Protein 6V98 (pdb70)

Organism: Vibrio cholerae serotype O1 (strain ATCC 39315 / El Tor Inaba N16961) (NCBI:txid243277)

Secondary structure (DSSP, 8-state):
--PPEEEEEEEETT----S----EEEEEEE-TTT--EEEEEEES---TT--SS-EEEE---PPP-EETTEEPHHHHHHHHHHHHHHHSTT--EEEEEEEES-HHHHHHHHHHHHTTTT-TTPPPPBTTTB--HHHHHHHHHTT--PSP--SS--HHHHHHHHHTTSEEEEEETTTTEEEEE-

Nearest PDB structures (foldseek):
  6v98-assembly1_A  TM=1.006E+00  e=4.081E-37  Vibrio cholerae
  8j07-assembly1_3B  TM=2.194E-01  e=3.741E-01  Homo sapiens
  8to0-assembly1_Fo  TM=4.005E-01  e=2.823E+00  Mus musculus
  9cpb-assembly1_3K  TM=3.845E-01  e=3.993E+00  Bos taurus
  8to0-assembly1_FS  TM=1.928E-01  e=4.481E+00  Mus musculus

B-factor: mean 32.88, std 10.93, range [18.01, 78.11]

Structure (mmCIF, N/CA/C/O backbone):
data_6V98
#
_entry.id   6V98
#
_cell.length_a   45.756
_cell.length_b   63.645
_cell.length_c   70.292
_cell.angle_alpha   90.000
_cell.angle_beta   90.000
_cell.angle_gamma   90.000
#
_symmetry.space_group_name_H-M   'P 21 21 21'
#
loop_
_entity.id
_entity.type
_entity.pdbx_description
1 polymer 'Cysteine hydrolase'
2 non-polymer 'CALCIUM ION'
3 water water
#
loop_
_atom_site.group_PDB
_atom_site.id
_atom_site.type_symbol
_atom_site.label_atom_id
_atom_site.label_alt_id
_atom_site.label_comp_id
_atom_site.label_asym_id
_atom_site.label_entity_id
_atom_site.label_seq_id
_atom_site.pdbx_PDB_ins_code
_atom_site.Cartn_x
_atom_site.Cartn_y
_atom_site.Cartn_z
_atom_site.occupancy
_atom_site.B_iso_or_equiv
_atom_site.auth_seq_id
_atom_site.auth_comp_id
_atom_site.auth_asym_id
_atom_site.auth_atom_id
_atom_site.pdbx_PDB_model_num
ATOM 1 N N . SER A 1 1 ? 47.04002 93.57938 16.80579 1.000 70.19204 21 SER A N 1
ATOM 2 C CA . SER A 1 1 ? 48.29986 94.12180 17.30185 1.000 72.80170 21 SER A CA 1
ATOM 3 C C . SER A 1 1 ? 49.22474 94.54966 16.16509 1.000 73.78136 21 SER A C 1
ATOM 4 O O . SER A 1 1 ? 49.97606 95.52039 16.29661 1.000 75.77947 21 SER A O 1
ATOM 7 N N . GLY A 1 2 ? 49.16609 93.82184 15.04971 1.000 65.36033 22 GLY A N 1
ATOM 8 C CA . GLY A 1 2 ? 50.14898 93.98996 13.99764 1.000 54.94702 22 GLY A CA 1
ATOM 9 C C . GLY A 1 2 ? 51.54525 93.54718 14.37162 1.000 46.11335 22 GLY A C 1
ATOM 10 O O . GLY A 1 2 ? 52.49941 93.90850 13.67801 1.000 47.05605 22 GLY A O 1
ATOM 11 N N . ASN A 1 3 ? 51.69413 92.78421 15.45716 1.000 41.23720 23 ASN A N 1
ATOM 12 C CA . ASN A 1 3 ? 53.00651 92.33074 15.90487 1.000 36.89202 23 ASN A CA 1
ATOM 13 C C . ASN A 1 3 ? 53.55418 91.28955 14.94046 1.000 33.99412 23 ASN A C 1
ATOM 14 O O . ASN A 1 3 ? 52.83819 90.36435 14.55033 1.000 38.12207 23 ASN A O 1
ATOM 19 N N . ASP A 1 4 ? 54.82160 91.45249 14.54833 1.000 32.64457 24 ASP A N 1
ATOM 20 C CA . ASP A 1 4 ? 55.46373 90.51716 13.62815 1.000 30.03758 24 ASP A CA 1
ATOM 21 C C . ASP A 1 4 ? 55.43617 89.09260 14.17765 1.000 28.39001 24 ASP A C 1
ATOM 22 O O . ASP A 1 4 ? 55.53918 88.86184 15.38319 1.000 28.47703 24 ASP A O 1
ATOM 27 N N . ASP A 1 5 ? 55.31339 88.12542 13.26819 1.000 26.24642 25 ASP A N 1
ATOM 28 C CA . ASP A 1 5 ? 55.43618 86.73041 13.64136 1.000 22.94856 25 ASP A CA 1
ATOM 29 C C . ASP A 1 5 ? 56.89102 86.40129 13.96461 1.000 25.91743 25 ASP A C 1
ATOM 30 O O . ASP A 1 5 ? 57.80372 87.20830 13.74818 1.000 24.82425 25 ASP A O 1
ATOM 35 N N . PHE A 1 6 ? 57.09959 85.18810 14.47397 1.000 24.92496 26 PHE A N 1
ATOM 36 C CA . PHE A 1 6 ? 58.41457 84.69408 14.85097 1.000 24.14807 26 PHE A CA 1
ATOM 37 C C . PHE A 1 6 ? 58.70293 83.40836 14.09459 1.000 22.63868 26 PHE A C 1
ATOM 38 O O . PHE A 1 6 ? 57.83891 82.53002 14.00343 1.000 25.22976 26 PHE A O 1
ATOM 46 N N . LEU A 1 7 ? 59.91720 83.30432 13.56062 1.000 19.10792 27 LEU A N 1
ATOM 47 C CA . LEU A 1 7 ? 60.45514 82.04708 13.04352 1.000 23.20748 27 LEU A CA 1
ATOM 48 C C . LEU A 1 7 ? 61.78548 81.81139 13.74558 1.000 22.81577 27 LEU A C 1
ATOM 49 O O . LEU A 1 7 ? 62.69279 82.64814 13.66146 1.000 27.17758 27 LEU A O 1
ATOM 54 N N . ILE A 1 8 ? 61.88738 80.69648 14.46297 1.000 21.37908 28 ILE A N 1
ATOM 55 C CA . ILE A 1 8 ? 63.05715 80.40556 15.28530 1.000 19.36321 28 ILE A CA 1
ATOM 56 C C . ILE A 1 8 ? 63.66445 79.09552 14.80739 1.000 18.10456 28 ILE A C 1
ATOM 57 O O . ILE A 1 8 ? 63.29562 78.02098 15.31301 1.000 22.35010 28 ILE A O 1
ATOM 62 N N . PRO A 1 9 ? 64.54921 79.13385 13.81279 1.000 20.18736 29 PRO A N 1
ATOM 63 C CA . PRO A 1 9 ? 65.38195 77.96627 13.52162 1.000 19.32410 29 PRO A CA 1
ATOM 64 C C . PRO A 1 9 ? 66.11918 77.56299 14.78426 1.000 22.33277 29 PRO A C 1
ATOM 65 O O . PRO A 1 9 ? 66.67907 78.40926 15.48490 1.000 23.51050 29 PRO A O 1
ATOM 69 N N . VAL A 1 10 ? 66.10349 76.26674 15.09049 1.000 21.69724 30 VAL A N 1
ATOM 70 C CA . VAL A 1 10 ? 66.79971 75.74028 16.26243 1.000 20.46340 30 VAL A CA 1
ATOM 71 C C . VAL A 1 10 ? 67.70860 74.60865 15.80378 1.000 22.60697 30 VAL A C 1
ATOM 72 O O . VAL A 1 10 ? 67.29405 73.75898 15.01165 1.000 26.63048 30 VAL A O 1
ATOM 76 N N . VAL A 1 11 ? 68.95428 74.61638 16.27461 1.000 20.61741 31 VAL A N 1
ATOM 77 C CA . VAL A 1 11 ? 69.90814 73.54873 16.01495 1.000 18.84653 31 VAL A CA 1
ATOM 78 C C . VAL A 1 11 ? 70.32722 72.95551 17.35252 1.000 22.72828 31 VAL A C 1
ATOM 79 O O . VAL A 1 11 ? 70.47985 73.67546 18.34516 1.000 20.66971 31 VAL A O 1
ATOM 83 N N . PHE A 1 12 ? 70.48304 71.63626 17.37747 1.000 23.35382 32 PHE A N 1
ATOM 84 C CA . PHE A 1 12 ? 70.94181 70.89786 18.54883 1.000 24.51986 32 PHE A CA 1
ATOM 85 C C . PHE A 1 12 ? 72.36505 70.47721 18.23127 1.000 25.99630 32 PHE A C 1
ATOM 86 O O . PHE A 1 12 ? 72.58072 69.40878 17.64576 1.000 25.85941 32 PHE A O 1
ATOM 94 N N . PRO A 1 13 ? 73.37152 71.28910 18.56214 1.000 26.60858 33 PRO A N 1
ATOM 95 C CA . PRO A 1 13 ? 74.72147 71.02261 18.03884 1.000 31.13467 33 PRO A CA 1
ATOM 96 C C . PRO A 1 13 ? 75.35627 69.76736 18.59435 1.000 29.50551 33 PRO A C 1
ATOM 97 O O . PRO A 1 13 ? 76.31301 69.26413 17.99261 1.000 31.12387 33 PRO A O 1
ATOM 101 N N . ASP A 1 14 ? 74.87704 69.25621 19.72520 1.000 27.43109 34 ASP A N 1
ATOM 102 C CA . ASP A 1 14 ? 75.45741 68.07526 20.34726 1.000 30.51028 34 ASP A CA 1
ATOM 103 C C . ASP A 1 14 ? 74.68418 66.80255 20.02815 1.000 29.71008 34 ASP A C 1
ATOM 104 O O . ASP A 1 14 ? 74.98473 65.74597 20.59329 1.000 27.91002 34 ASP A O 1
ATOM 109 N N . TYR A 1 15 ? 73.69427 66.90273 19.14614 1.000 28.08837 35 TYR A N 1
ATOM 110 C CA . TYR A 1 15 ? 72.89992 65.77003 18.68623 1.000 27.72902 35 TYR A CA 1
ATOM 111 C C . TYR A 1 15 ? 73.78284 64.77528 17.94712 1.000 30.45881 35 TYR A C 1
ATOM 112 O O . TYR A 1 15 ? 74.62864 65.16111 17.13778 1.000 27.89383 35 TYR A O 1
ATOM 121 N N . LEU A 1 16 ? 73.58286 63.48454 18.21311 1.000 30.40375 36 LEU A N 1
ATOM 122 C CA . LEU A 1 16 ? 74.44610 62.44567 17.66702 1.000 28.99888 36 LEU A CA 1
ATOM 123 C C . LEU A 1 16 ? 73.69778 61.67913 16.58999 1.000 34.46191 36 LEU A C 1
ATOM 124 O O . LEU A 1 16 ? 72.61264 61.14870 16.84290 1.000 32.49875 36 LEU A O 1
ATOM 129 N N . ILE A 1 17 ? 74.28695 61.60777 15.39998 1.000 33.24723 37 ILE A N 1
ATOM 130 C CA . ILE A 1 17 ? 73.65144 60.92380 14.27673 1.000 33.04277 37 ILE A CA 1
ATOM 131 C C . ILE A 1 17 ? 74.11263 59.46680 14.17082 1.000 37.11605 37 ILE A C 1
ATOM 132 O O . ILE A 1 17 ? 73.33148 58.58753 13.79338 1.000 38.06948 37 ILE A O 1
ATOM 137 N N . SER A 1 18 ? 75.37040 59.19269 14.51832 1.000 26.48733 38 SER A N 1
ATOM 138 C CA . SER A 1 18 ? 75.91995 57.84812 14.69820 1.000 30.63726 38 SER A CA 1
ATOM 139 C C . SER A 1 18 ? 76.12029 57.03922 13.40696 1.000 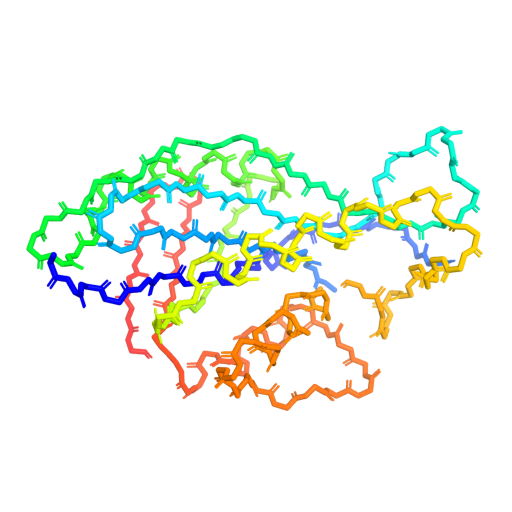28.50343 38 SER A C 1
ATOM 140 O O . SER A 1 18 ? 77.16402 56.40114 13.24607 1.000 35.47492 38 SER A O 1
ATOM 143 N N . VAL A 1 19 ? 75.16219 57.00575 12.49152 1.000 32.18958 39 VAL A N 1
ATOM 144 C CA . VAL A 1 19 ? 75.30051 56.16879 11.30146 1.000 34.81793 39 VAL A CA 1
ATOM 145 C C . VAL A 1 19 ? 75.13799 57.01454 10.04142 1.000 36.01359 39 VAL A C 1
ATOM 146 O O . VAL A 1 19 ? 74.20237 57.81445 9.93147 1.000 38.40648 39 VAL A O 1
ATOM 150 N N . ALA A 1 20 ? 76.04431 56.81161 9.07725 1.000 32.24770 40 ALA A N 1
ATOM 151 C CA . ALA A 1 20 ? 76.10458 57.61932 7.86244 1.000 41.94033 40 ALA A CA 1
ATOM 152 C C . ALA A 1 20 ? 75.00191 57.23760 6.87986 1.000 49.41348 40 ALA A C 1
ATOM 153 O O . ALA A 1 20 ? 74.08741 56.46444 7.17919 1.000 51.40070 40 ALA A O 1
ATOM 155 N N . ASP A 1 21 ? 75.13222 57.76364 5.66572 1.000 49.78330 41 ASP A N 1
ATOM 156 C CA . ASP A 1 21 ? 74.10292 57.76607 4.63565 1.000 53.73565 41 ASP A CA 1
ATOM 157 C C . ASP A 1 21 ? 74.18153 56.53934 3.73516 1.000 44.74345 41 ASP A C 1
ATOM 158 O O . ASP A 1 21 ? 73.27373 56.28947 2.94241 1.000 53.36491 41 ASP A O 1
ATOM 163 N N . LEU A 1 42 ? 77.48279 66.91051 12.11462 1.000 60.18733 62 LEU A N 1
ATOM 164 C CA . LEU A 1 42 ? 77.13500 67.12789 13.51048 1.000 46.37106 62 LEU A CA 1
ATOM 165 C C . LEU A 1 42 ? 75.82761 67.92761 13.61692 1.000 37.88895 62 LEU A C 1
ATOM 166 O O . LEU A 1 42 ? 75.62447 68.90643 12.89827 1.000 37.45882 62 LEU A O 1
ATOM 171 N N . GLY A 1 43 ? 74.93377 67.48216 14.49143 1.000 34.96418 63 GLY A N 1
ATOM 172 C CA . GLY A 1 43 ? 73.79552 68.27220 14.90801 1.000 29.91978 63 GLY A CA 1
ATOM 173 C C . GLY A 1 43 ? 72.52739 67.94825 14.13288 1.000 30.33755 63 GLY A C 1
ATOM 174 O O . GLY A 1 43 ? 72.55180 67.36599 13.04747 1.000 34.44900 63 GLY A O 1
ATOM 175 N N . HIS A 1 44 ? 71.39885 68.37982 14.69890 1.000 22.67774 64 HIS A N 1
ATOM 176 C CA . HIS A 1 44 ? 70.08089 68.27639 14.08108 1.000 22.79996 64 HIS A CA 1
ATOM 177 C C . HIS A 1 44 ? 69.41293 69.64687 14.13642 1.000 27.66656 64 HIS A C 1
ATOM 178 O O . HIS A 1 44 ? 69.77751 70.49928 14.94748 1.000 28.99608 64 HIS A O 1
ATOM 185 N N . ALA A 1 45 ? 68.43241 69.87277 13.26135 1.000 20.71656 65 ALA A N 1
ATOM 186 C CA . ALA A 1 45 ? 67.81205 71.18481 13.16955 1.000 18.97577 65 ALA A CA 1
ATOM 187 C C . ALA A 1 45 ? 66.30412 71.03003 13.08040 1.000 20.68954 65 ALA A C 1
ATOM 188 O O . ALA A 1 45 ? 65.80572 70.03537 12.55317 1.000 22.20128 65 ALA A O 1
ATOM 190 N N . GLY A 1 46 ? 65.58672 72.02382 13.61138 1.000 19.78952 66 GLY A N 1
ATOM 191 C CA . GLY A 1 46 ? 64.14319 72.11812 13.44812 1.000 24.59357 66 GLY A CA 1
ATOM 192 C C . GLY A 1 46 ? 63.72899 73.57699 13.41432 1.000 22.31436 66 GLY A C 1
ATOM 193 O O . GLY A 1 46 ? 64.60406 74.43711 13.36180 1.000 22.44574 66 GLY A O 1
ATOM 194 N N . VAL A 1 47 ? 62.43270 73.89150 13.42899 1.000 19.24989 67 VAL A N 1
ATOM 195 C CA . VAL A 1 47 ? 62.02291 75.29446 13.39321 1.000 19.12407 67 VAL A CA 1
ATOM 196 C C . VAL A 1 47 ? 60.76158 75.48219 14.22703 1.000 21.61880 67 VAL A C 1
ATOM 197 O O . VAL A 1 47 ? 59.80839 74.70690 14.12504 1.000 21.51117 67 VAL A O 1
ATOM 201 N N . ILE A 1 48 ? 60.77267 76.51198 15.06274 1.000 19.41299 68 ILE A N 1
ATOM 202 C CA . ILE A 1 48 ? 59.59726 76.94668 15.79914 1.000 19.93797 68 ILE A CA 1
ATOM 203 C C . ILE A 1 48 ? 58.94950 78.08555 15.03785 1.000 21.13103 68 ILE A C 1
ATOM 204 O O . ILE A 1 48 ? 59.63474 79.01578 14.59841 1.000 24.86700 68 ILE A O 1
ATOM 209 N N . LEU A 1 49 ? 57.62751 78.03890 14.91443 1.000 20.91941 69 LEU A N 1
ATOM 210 C CA . LEU A 1 49 ? 56.85995 79.07260 14.23077 1.000 25.96269 69 LEU A CA 1
ATOM 211 C C . LEU A 1 49 ? 55.82315 79.62974 15.19498 1.000 24.75617 69 LEU A C 1
ATOM 212 O O . LEU A 1 49 ? 55.03403 78.86867 15.75808 1.000 24.10758 69 LEU A O 1
ATOM 217 N N . ILE A 1 50 ? 55.81274 80.94841 15.38645 1.000 24.80661 70 ILE A N 1
ATOM 218 C CA . ILE A 1 50 ? 54.91615 81.57377 16.35653 1.000 25.60242 70 ILE A CA 1
ATOM 219 C C . ILE A 1 50 ? 54.10693 82.68268 15.69613 1.000 31.64012 70 ILE A C 1
ATOM 220 O O . ILE A 1 50 ? 54.67103 83.55987 15.03127 1.000 30.04224 70 ILE A O 1
ATOM 225 N N . ASN A 1 51 ? 52.78694 82.64084 15.89362 1.000 27.19834 71 ASN A N 1
ATOM 226 C CA . ASN A 1 51 ? 51.89876 83.74124 15.53004 1.000 28.31208 71 ASN A CA 1
ATOM 227 C C . ASN A 1 51 ? 52.12605 84.92289 16.46763 1.000 31.72293 71 ASN A C 1
ATOM 228 O O . ASN A 1 51 ? 51.89688 84.81341 17.67757 1.000 32.09365 71 ASN A O 1
ATOM 233 N N . GLY A 1 52 ? 52.56059 86.05555 15.90805 1.000 29.47813 72 GLY A N 1
ATOM 234 C CA . GLY A 1 52 ? 52.87702 87.21848 16.72580 1.000 28.79369 72 GLY A CA 1
ATOM 235 C C . GLY A 1 52 ? 51.67973 87.88849 17.37011 1.000 30.62216 72 GLY A C 1
ATOM 236 O O . GLY A 1 52 ? 51.85401 88.65375 18.32643 1.000 34.38724 72 GLY A O 1
ATOM 237 N N . GLU A 1 53 ? 50.47249 87.62820 16.86670 1.000 32.57251 73 GLU A N 1
ATOM 238 C CA . GLU A 1 53 ? 49.24691 88.16280 17.45677 1.000 35.98677 73 GLU A CA 1
ATOM 239 C C . GLU A 1 53 ? 48.72379 87.29873 18.59382 1.000 34.84008 73 GLU A C 1
ATOM 240 O O . GLU A 1 53 ? 48.29986 87.82552 19.62648 1.000 35.97999 73 GLU A O 1
ATOM 246 N N . THR A 1 54 ? 48.73349 85.97533 18.41779 1.000 37.98573 74 THR A N 1
ATOM 247 C CA . THR A 1 54 ? 48.04265 85.06071 19.31777 1.000 38.43318 74 THR A CA 1
ATOM 248 C C . THR A 1 54 ? 48.96478 84.18919 20.15318 1.000 38.06648 74 THR A C 1
ATOM 249 O O . THR A 1 54 ? 48.50935 83.62376 21.15496 1.000 37.15383 74 THR A O 1
ATOM 253 N N . GLY A 1 55 ? 50.23184 84.05845 19.77022 1.000 31.51954 75 GLY A N 1
ATOM 254 C CA . GLY A 1 55 ? 51.13072 83.16132 20.45550 1.000 31.66524 75 GLY A CA 1
ATOM 255 C C . GLY A 1 55 ? 50.97186 81.70226 20.08752 1.000 30.93537 75 GLY A C 1
ATOM 256 O O . GLY A 1 55 ? 51.65844 80.85486 20.67562 1.000 30.44280 75 GLY A O 1
ATOM 257 N N . VAL A 1 56 ? 50.07763 81.37877 19.14883 1.000 27.03425 76 VAL A N 1
ATOM 258 C CA . VAL A 1 56 ? 49.95837 80.00691 18.66927 1.000 27.68415 76 VAL A CA 1
ATOM 259 C C . VAL A 1 56 ? 51.29027 79.56776 18.07610 1.000 31.66777 76 VAL A C 1
ATOM 260 O O . VAL A 1 56 ? 51.87801 80.27369 17.24506 1.000 28.51259 76 VAL A O 1
ATOM 264 N N . THR A 1 57 ? 51.76048 78.38633 18.49073 1.000 26.64761 77 THR A N 1
ATOM 265 C CA . THR A 1 57 ? 53.10847 77.89633 18.22569 1.000 24.84367 77 THR A CA 1
ATOM 266 C C . THR A 1 57 ? 53.06001 76.54760 17.50940 1.000 29.03341 77 THR A C 1
ATOM 267 O O . THR A 1 57 ? 52.26502 75.67535 17.86399 1.000 30.21918 77 THR A O 1
ATOM 271 N N . ARG A 1 58 ? 53.91816 76.38264 16.50286 1.000 23.30846 78 ARG A N 1
ATOM 272 C CA . ARG A 1 58 ? 54.10780 75.12366 15.79080 1.000 25.00544 78 ARG A CA 1
ATOM 273 C C . ARG A 1 58 ? 55.58500 74.75941 15.78194 1.000 23.36584 78 ARG A C 1
ATOM 274 O O . ARG A 1 58 ? 56.45682 75.62502 15.82314 1.000 23.83660 78 ARG A O 1
ATOM 282 N N . TYR A 1 59 ? 55.86350 73.46286 15.66988 1.000 23.12532 79 TYR A N 1
ATOM 283 C CA . TYR A 1 59 ? 57.23116 72.98894 15.50792 1.000 21.83930 79 TYR A CA 1
ATOM 284 C C . TYR A 1 59 ? 57.25951 71.94171 14.40498 1.000 21.75634 79 TYR A C 1
ATOM 285 O O . TYR A 1 59 ? 56.44252 71.01495 14.40472 1.000 20.42798 79 TYR A O 1
ATOM 294 N N . TYR A 1 60 ? 58.18311 72.11301 13.45297 1.000 24.20047 80 TYR A N 1
ATOM 295 C CA . TYR A 1 60 ? 58.37706 71.18845 12.34838 1.000 20.85562 80 TYR A CA 1
ATOM 296 C C . TYR A 1 60 ? 59.85154 70.85972 12.20728 1.000 20.25967 80 TYR A C 1
ATOM 297 O O . TYR A 1 60 ? 60.72189 71.66865 12.54694 1.000 19.33773 80 TYR A O 1
ATOM 306 N N . GLU A 1 61 ? 60.13036 69.67234 11.67532 1.000 20.52756 81 GLU A N 1
ATOM 307 C CA . GLU A 1 61 ? 61.50413 69.30500 11.37195 1.000 20.15142 81 GLU A CA 1
ATOM 308 C C . GLU A 1 61 ? 61.50116 68.26026 10.26265 1.000 22.19583 81 GLU A C 1
ATOM 309 O O . GLU A 1 61 ? 60.48264 67.62434 9.98304 1.000 23.00063 81 GLU A O 1
ATOM 315 N N . TYR A 1 62 ? 62.67075 68.07987 9.65691 1.000 19.63310 82 TYR A N 1
ATOM 316 C CA . TYR A 1 62 ? 62.87810 67.11621 8.58471 1.000 19.57025 82 TYR A CA 1
ATOM 317 C C . TYR A 1 62 ? 64.06289 66.23886 8.94560 1.000 20.08918 82 TYR A C 1
ATOM 318 O O . TYR A 1 62 ? 65.09687 66.74076 9.39054 1.000 24.09914 82 TYR A O 1
ATOM 327 N N . GLY A 1 63 ? 63.92465 64.93526 8.76705 1.000 24.11039 83 GLY A N 1
ATOM 328 C CA . GLY A 1 63 ? 65.00076 64.06724 9.19311 1.000 24.91004 83 GLY A CA 1
ATOM 329 C C . GLY A 1 63 ? 64.68449 62.63072 8.86309 1.000 27.06665 83 GLY A C 1
ATOM 330 O O . GLY A 1 63 ? 63.72207 62.33396 8.15475 1.000 23.90885 83 GLY A O 1
ATOM 331 N N . ARG A 1 64 ? 65.50591 61.73198 9.39992 1.000 25.44308 84 ARG A N 1
ATOM 332 C CA . ARG A 1 64 ? 65.33981 60.31465 9.09130 1.000 30.37149 84 ARG A CA 1
ATOM 333 C C . ARG A 1 64 ? 64.32130 59.70910 10.05683 1.000 30.44380 84 ARG A C 1
ATOM 334 O O . ARG A 1 64 ? 64.63341 58.96369 10.98623 1.000 42.37002 84 ARG A O 1
ATOM 342 N N . TYR A 1 65 ? 63.06695 60.08048 9.81973 1.000 27.14741 85 TYR A N 1
ATOM 343 C CA . TYR A 1 65 ? 61.92794 59.58844 10.57828 1.000 26.71226 85 TYR A CA 1
ATOM 344 C C . TYR A 1 65 ? 61.20479 58.50865 9.79256 1.000 29.00178 85 TYR A C 1
ATOM 345 O O . TYR A 1 65 ? 61.15483 58.53849 8.56024 1.000 26.73693 85 TYR A O 1
ATOM 354 N N . LYS A 1 66 ? 60.64214 57.55275 10.52914 1.000 28.90681 86 LYS A N 1
ATOM 355 C CA . LYS A 1 66 ? 59.99105 56.40123 9.92112 1.000 28.76613 86 LYS A CA 1
ATOM 356 C C . LYS A 1 66 ? 58.77158 56.82073 9.11494 1.000 29.95049 86 LYS A C 1
ATOM 357 O O . LYS A 1 66 ? 58.04556 57.73986 9.49446 1.000 32.45485 86 LYS A O 1
ATOM 363 N N . ASN A 1 67 ? 58.53153 56.12768 8.00231 1.000 27.25622 87 ASN A N 1
ATOM 364 C CA . ASN A 1 67 ? 57.32226 56.33779 7.20525 1.000 30.91962 87 ASN A CA 1
ATOM 365 C C . ASN A 1 67 ? 56.99547 55.03868 6.49562 1.000 35.14172 87 ASN A C 1
ATOM 366 O O . ASN A 1 67 ? 57.62074 54.69835 5.47963 1.000 37.32412 87 ASN A O 1
ATOM 371 N N . PRO A 1 68 ? 55.98677 54.30656 6.96981 1.000 36.14293 88 PRO A N 1
ATOM 372 C CA . PRO A 1 68 ? 55.62701 53.03190 6.32465 1.000 40.40085 88 PRO A CA 1
ATOM 373 C C . PRO A 1 68 ? 55.10139 53.18046 4.90677 1.000 39.50510 88 PRO A C 1
ATOM 374 O O . PRO A 1 68 ? 55.10135 52.19013 4.16350 1.000 43.52460 88 PRO A O 1
ATOM 378 N N . LYS A 1 69 ? 54.64924 54.36643 4.49829 1.000 36.39282 89 LYS A N 1
ATOM 379 C CA . LYS A 1 69 ? 54.04820 54.54530 3.18042 1.000 41.75900 89 LYS A CA 1
ATOM 380 C C . LYS A 1 69 ? 54.98678 55.19392 2.17953 1.000 41.58166 89 LYS A C 1
ATOM 381 O O . LYS A 1 69 ? 54.53453 55.64894 1.12229 1.000 39.98524 89 LYS A O 1
ATOM 387 N N . SER A 1 70 ? 56.27576 55.25584 2.48565 1.000 40.42345 90 SER A N 1
ATOM 388 C CA . SER A 1 70 ? 57.24868 55.80570 1.55959 1.000 37.39882 90 SER A CA 1
ATOM 389 C C . SER A 1 70 ? 58.50942 54.97322 1.63907 1.000 36.31864 90 SER A C 1
ATOM 390 O O . SER A 1 70 ? 58.96917 54.64275 2.73430 1.000 44.37778 90 SER A O 1
ATOM 393 N N . ASP A 1 71 ? 59.07391 54.64852 0.48410 1.000 32.92394 91 ASP A N 1
ATOM 394 C CA . ASP A 1 71 ? 60.35881 53.97704 0.44462 1.000 36.61520 91 ASP A CA 1
ATOM 395 C C . ASP A 1 71 ? 61.50847 54.94191 0.20117 1.000 38.18810 91 ASP A C 1
ATOM 396 O O . ASP A 1 71 ? 62.63153 54.50034 -0.05884 1.000 40.23076 91 ASP A O 1
ATOM 401 N N . ILE A 1 72 ? 61.26058 56.24350 0.27579 1.000 30.23823 92 ILE A N 1
ATOM 402 C CA . ILE A 1 72 ? 62.28487 57.25473 0.05075 1.000 27.99870 92 ILE A CA 1
ATOM 403 C C . ILE A 1 72 ? 62.67113 57.83795 1.40522 1.000 29.21829 92 ILE A C 1
ATOM 404 O O . ILE A 1 72 ? 61.80095 58.35682 2.11323 1.000 27.94842 92 ILE A O 1
ATOM 409 N N . PRO A 1 73 ? 63.94168 57.77548 1.80007 1.000 28.06603 93 PRO A N 1
ATOM 410 C CA . PRO A 1 73 ? 64.31888 58.20459 3.14806 1.000 28.48507 93 PRO A CA 1
ATOM 411 C C . PRO A 1 73 ? 64.08061 59.68934 3.35626 1.000 28.47739 93 PRO A C 1
ATOM 412 O O . PRO A 1 73 ? 64.15682 60.49227 2.42448 1.000 26.92077 93 PRO A O 1
ATOM 416 N N . GLY A 1 74 ? 63.80717 60.05008 4.60644 1.000 24.35269 94 GLY A N 1
ATOM 417 C CA . GLY A 1 74 ? 63.60724 61.44704 4.95194 1.000 24.81894 94 GLY A CA 1
ATOM 418 C C . GLY A 1 74 ? 62.14524 61.84188 4.94896 1.000 28.33724 94 GLY A C 1
ATOM 419 O O . GLY A 1 74 ? 61.44041 61.60905 3.96108 1.000 24.44105 94 GLY A O 1
ATOM 420 N N . ASN A 1 75 ? 61.66469 62.40929 6.05676 1.000 24.39277 95 ASN A N 1
ATOM 421 C CA . ASN A 1 75 ? 60.27158 62.82179 6.15984 1.000 23.25144 95 ASN A CA 1
ATOM 422 C C . ASN A 1 75 ? 60.17672 64.05111 7.03791 1.000 22.13186 95 ASN A C 1
ATOM 423 O O . ASN A 1 75 ? 60.96459 64.22311 7.97020 1.000 23.67581 95 ASN A O 1
ATOM 428 N N . VAL A 1 76 ? 59.19405 64.88620 6.74090 1.000 20.61735 96 VAL A N 1
ATOM 429 C CA . VAL A 1 76 ? 58.84789 66.00772 7.60419 1.000 19.45353 96 VAL A CA 1
ATOM 430 C C . VAL A 1 76 ? 57.96961 65.49251 8.73023 1.000 22.41108 96 VAL A C 1
ATOM 431 O O . VAL A 1 76 ? 57.09798 64.64164 8.51720 1.000 25.38133 96 VAL A O 1
ATOM 435 N N . ARG A 1 77 ? 58.17516 66.00972 9.93306 1.000 24.76268 97 ARG A N 1
ATOM 436 C CA . ARG A 1 77 ? 57.23371 65.70383 10.99483 1.000 22.15411 97 ARG A CA 1
ATOM 437 C C . ARG A 1 77 ? 56.93173 66.96332 11.78387 1.000 27.54127 97 ARG A C 1
ATOM 438 O O . ARG A 1 77 ? 57.72009 67.91667 11.82720 1.000 21.94446 97 ARG A O 1
ATOM 446 N N . LYS A 1 78 ? 55.74570 66.96015 12.36678 1.000 25.73444 98 LYS A N 1
ATOM 447 C CA . LYS A 1 78 ? 55.25252 68.03478 13.20188 1.000 25.95057 98 LYS A CA 1
ATOM 448 C C . LYS A 1 78 ? 55.18958 67.49150 14.61687 1.000 25.55283 98 LYS A C 1
ATOM 449 O O . LYS A 1 78 ? 54.71776 66.37068 14.81865 1.000 23.74412 98 LYS A O 1
ATOM 455 N N . VAL A 1 79 ? 55.70399 68.25029 15.57735 1.000 24.87460 99 VAL A N 1
ATOM 456 C CA . VAL A 1 79 ? 55.66223 67.85753 16.98454 1.000 27.47292 99 VAL A CA 1
ATOM 457 C C . VAL A 1 79 ? 54.79936 68.87221 17.71138 1.000 26.61722 99 VAL A C 1
ATOM 458 O O . VAL A 1 79 ? 55.08707 70.07159 17.66626 1.000 28.02980 99 VAL A O 1
ATOM 462 N N . GLY A 1 80 ? 53.75377 68.39721 18.38515 1.000 27.77776 100 GLY A N 1
ATOM 463 C CA . GLY A 1 80 ? 52.94459 69.28537 19.20319 1.000 29.36631 100 GLY A CA 1
ATOM 464 C C . GLY A 1 80 ? 53.74907 69.91552 20.32574 1.000 31.33477 100 GLY A C 1
ATOM 465 O O . GLY A 1 80 ? 54.50120 69.21548 21.01015 1.000 33.30911 100 GLY A O 1
ATOM 466 N N . VAL A 1 81 ? 53.62684 71.23420 20.50831 1.000 27.42105 101 VAL A N 1
ATOM 467 C CA . VAL A 1 81 ? 54.28993 71.95374 21.59090 1.000 27.83939 101 VAL A CA 1
ATOM 468 C C . VAL A 1 81 ? 53.29524 72.92013 22.22319 1.000 29.67861 101 VAL A C 1
ATOM 469 O O . VAL A 1 81 ? 52.22860 73.20764 21.67427 1.000 32.11621 101 VAL A O 1
ATOM 473 N N . SER A 1 82 ? 53.65463 73.41281 23.40378 1.000 25.93955 102 SER A N 1
ATOM 474 C CA . SER A 1 82 ? 52.83488 74.42299 24.05331 1.000 25.94129 102 SER A CA 1
ATOM 475 C C . SER A 1 82 ? 52.86932 75.71964 23.25487 1.000 27.42982 102 SER A C 1
ATOM 476 O O . SER A 1 82 ? 53.82562 76.00327 22.53071 1.000 34.13229 102 SER A O 1
ATOM 479 N N . ASN A 1 83 ? 51.81128 76.51153 23.39169 1.000 29.43065 103 ASN A N 1
ATOM 480 C CA . ASN A 1 83 ? 51.84962 77.86937 22.87444 1.000 28.31303 103 ASN A CA 1
ATOM 481 C C . ASN A 1 83 ? 52.62263 78.76871 23.82927 1.000 28.84739 103 ASN A C 1
ATOM 482 O O . ASN A 1 83 ? 52.73184 78.49748 25.02943 1.000 31.17989 103 ASN A O 1
ATOM 487 N N . VAL A 1 84 ? 53.15612 79.85466 23.28888 1.000 30.16972 104 VAL A N 1
ATOM 488 C CA . VAL A 1 84 ? 53.84747 80.84396 24.09235 1.000 32.10921 104 VAL A CA 1
ATOM 489 C C . VAL A 1 84 ? 52.87648 81.96163 24.45438 1.000 31.80468 104 VAL A C 1
ATOM 490 O O . VAL A 1 84 ? 51.78431 82.07575 23.90208 1.000 31.03420 104 VAL A O 1
ATOM 494 N N . THR A 1 85 ? 53.28509 82.80496 25.39339 1.000 28.77996 105 THR A N 1
ATOM 495 C CA . THR A 1 85 ? 52.54012 83.99562 25.77159 1.000 30.93320 105 THR A CA 1
ATOM 496 C C . THR A 1 85 ? 53.24312 85.21658 25.20695 1.000 27.99204 105 THR A C 1
ATOM 497 O O . THR A 1 85 ? 54.45187 85.38226 25.39514 1.000 33.30923 105 THR A O 1
ATOM 501 N N . ILE A 1 86 ? 52.49461 86.05160 24.49887 1.000 30.21269 106 ILE A N 1
ATOM 502 C CA . ILE A 1 86 ? 53.00775 87.30775 23.98269 1.000 33.36181 106 ILE A CA 1
ATOM 503 C C . ILE A 1 86 ? 52.52709 88.41331 24.90686 1.000 39.95667 106 ILE A C 1
ATOM 504 O O . ILE A 1 86 ? 51.33352 88.49224 25.22236 1.000 40.67989 106 ILE A O 1
ATOM 509 N N . LYS A 1 87 ? 53.45071 89.26003 25.34899 1.000 33.84650 107 LYS A N 1
ATOM 510 C CA . LYS A 1 87 ? 53.13345 90.37723 26.23071 1.000 38.31920 107 LYS A CA 1
ATOM 511 C C . LYS A 1 87 ? 53.81537 91.61442 25.66959 1.000 40.62705 107 LYS A C 1
ATOM 512 O O . LYS A 1 87 ? 55.04813 91.67767 25.62490 1.000 38.63644 107 LYS A O 1
ATOM 518 N N . SER A 1 88 ? 53.01756 92.58464 25.22174 1.000 40.76012 108 SER A N 1
ATOM 519 C CA . SER A 1 88 ? 53.54677 93.80439 24.61265 1.000 43.03626 108 SER A CA 1
ATOM 520 C C . SER A 1 88 ? 54.51576 93.47241 23.48193 1.000 40.93071 108 SER A C 1
ATOM 521 O O . SER A 1 88 ? 55.60072 94.04696 23.36992 1.000 40.35457 108 SER A O 1
ATOM 524 N N . GLY A 1 89 ? 54.12526 92.51271 22.65033 1.000 38.86461 109 GLY A N 1
ATOM 525 C CA . GLY A 1 89 ? 54.90705 92.14233 21.49112 1.000 35.36754 109 GLY A CA 1
ATOM 526 C C . GLY A 1 89 ? 56.02980 91.16302 21.75267 1.000 33.06703 109 GLY A C 1
ATOM 527 O O . GLY A 1 89 ? 56.58995 90.62659 20.79265 1.000 35.24894 109 GLY A O 1
ATOM 528 N N . LEU A 1 90 ? 56.36714 90.89460 23.01050 1.000 31.11122 110 LEU A N 1
ATOM 529 C CA . LEU A 1 90 ? 57.49209 90.03630 23.35507 1.000 31.13422 110 LEU A CA 1
ATOM 530 C C . LEU A 1 90 ? 57.01185 88.66268 23.80431 1.000 35.68778 110 LEU A C 1
ATOM 531 O O . LEU A 1 90 ? 55.95954 88.53187 24.43042 1.000 41.38844 110 LEU A O 1
ATOM 536 N N . ILE A 1 91 ? 57.79351 87.63236 23.48833 1.000 29.23584 111 ILE A N 1
ATOM 537 C CA . ILE A 1 91 ? 57.55250 86.32587 24.09563 1.000 27.54628 111 ILE A CA 1
ATOM 538 C C . ILE A 1 91 ? 58.09338 86.35269 25.51342 1.000 29.37843 111 ILE A C 1
ATOM 539 O O . ILE A 1 91 ? 59.23880 86.76223 25.73891 1.000 33.40654 111 ILE A O 1
ATOM 544 N N . THR A 1 92 ? 57.28131 85.91964 26.47551 1.000 33.68474 112 THR A N 1
ATOM 545 C CA . THR A 1 92 ? 57.77074 85.85473 27.84508 1.000 36.54060 112 THR A CA 1
ATOM 546 C C . THR A 1 92 ? 58.82564 84.76328 27.95253 1.000 33.24535 112 THR A C 1
ATOM 547 O O . THR A 1 92 ? 58.73567 83.72719 27.28547 1.000 33.78331 112 THR A O 1
ATOM 551 N N . GLU A 1 93 ? 59.84745 85.01314 28.77956 1.000 33.00484 113 GLU A N 1
ATOM 552 C CA . GLU A 1 93 ? 60.93761 84.04781 28.91695 1.000 32.08530 113 GLU A CA 1
ATOM 553 C C . GLU A 1 93 ? 60.41670 82.69708 29.38795 1.000 33.77068 113 GLU A C 1
ATOM 554 O O . GLU A 1 93 ? 60.80505 81.65253 28.84870 1.000 32.46964 113 GLU A O 1
ATOM 560 N N . SER A 1 94 ? 59.51076 82.69631 30.37431 1.000 32.53490 114 SER A N 1
ATOM 561 C CA . SER A 1 94 ? 59.02941 81.43434 30.93566 1.000 30.60544 114 SER A CA 1
ATOM 562 C C . SER A 1 94 ? 58.28934 80.59907 29.89797 1.000 32.27968 114 SER A C 1
ATOM 563 O O . SER A 1 94 ? 58.47834 79.37730 29.82835 1.000 31.15145 114 SER A O 1
ATOM 566 N N . SER A 1 95 ? 57.44281 81.23486 29.08016 1.000 31.97337 115 SER A N 1
ATOM 567 C CA . SER A 1 95 ? 56.65373 80.46742 28.12286 1.000 29.36058 115 SER A CA 1
ATOM 568 C C . SER A 1 95 ? 57.51759 79.93935 26.99085 1.000 32.14064 115 SER A C 1
ATOM 569 O O . SER A 1 95 ? 57.24341 78.85876 26.45759 1.000 30.95365 115 SER A O 1
ATOM 572 N N . LEU A 1 96 ? 58.56472 80.67485 26.61493 1.000 28.48438 116 LEU A N 1
ATOM 573 C CA . LEU A 1 96 ? 59.48731 80.15683 25.61328 1.000 30.34446 116 LEU A CA 1
ATOM 574 C C . LEU A 1 96 ? 60.34075 79.03266 26.19049 1.000 31.20774 116 LEU A C 1
ATOM 575 O O . LEU A 1 96 ? 60.59770 78.03100 25.51223 1.000 28.47776 116 LEU A O 1
ATOM 580 N N . LEU A 1 97 ? 60.76338 79.16621 27.45305 1.000 30.07662 117 LEU A N 1
ATOM 581 C CA . LEU A 1 97 ? 61.49951 78.08977 28.11365 1.000 25.72700 117 LEU A CA 1
ATOM 582 C C . LEU A 1 97 ? 60.71283 76.78367 28.10475 1.000 29.56115 117 LEU A C 1
ATOM 583 O O . LEU A 1 97 ? 61.29388 75.70229 27.96406 1.000 31.16434 117 LEU A O 1
ATOM 588 N N . LYS A 1 98 ? 59.39405 76.85777 28.28786 1.000 29.78672 118 LYS A N 1
ATOM 589 C C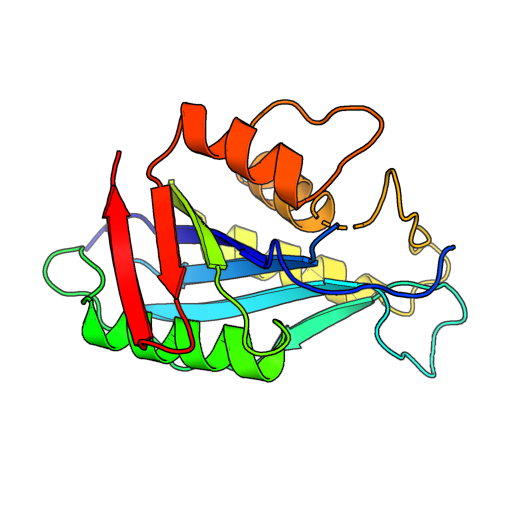A . LYS A 1 98 ? 58.58848 75.64152 28.31193 1.000 27.23619 118 LYS A CA 1
ATOM 590 C C . LYS A 1 98 ? 58.61913 74.94495 26.95987 1.000 30.40859 118 LYS A C 1
ATOM 591 O O . LYS A 1 98 ? 58.72719 73.71529 26.88647 1.000 29.56921 118 LYS A O 1
ATOM 597 N N . VAL A 1 99 ? 58.55285 75.72616 25.87631 1.000 29.75589 119 VAL A N 1
ATOM 598 C CA . VAL A 1 99 ? 58.61437 75.17043 24.52888 1.000 25.77030 119 VAL A CA 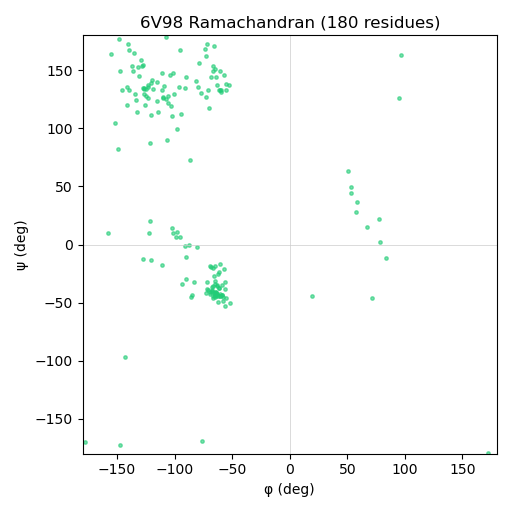1
ATOM 599 C C . VAL A 1 99 ? 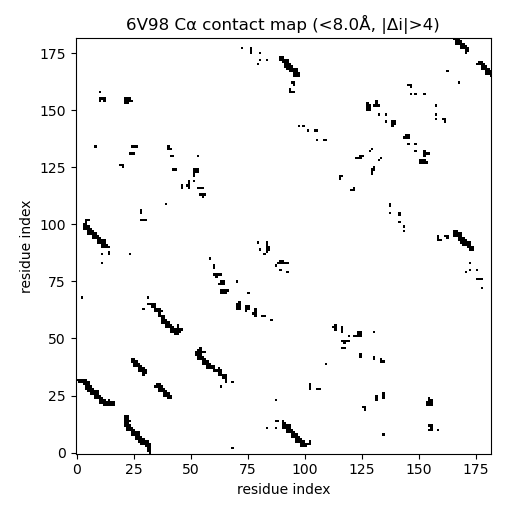60.00031 74.62138 24.23595 1.000 23.85578 119 VAL A C 1
ATOM 600 O O . VAL A 1 99 ? 60.14182 73.57431 23.59673 1.000 25.79854 119 VAL A O 1
ATOM 604 N N . LEU A 1 100 ? 61.04724 75.33669 24.65625 1.000 25.33071 120 LEU A N 1
ATOM 605 C CA . LEU A 1 100 ? 62.39788 74.88503 24.34484 1.000 21.43931 120 LEU A CA 1
ATOM 606 C C . LEU A 1 100 ? 62.68585 73.56099 25.03750 1.000 24.46729 120 LEU A C 1
ATOM 607 O O . LEU A 1 100 ? 63.25006 72.64181 24.43356 1.000 25.76055 120 LEU A O 1
ATOM 612 N N . LYS A 1 101 ? 62.28552 73.44056 26.30352 1.000 25.75738 121 LYS A N 1
ATOM 613 C CA . LYS A 1 101 ? 62.43441 72.16705 26.99587 1.000 24.76225 121 LYS A CA 1
ATOM 614 C C . LYS A 1 101 ? 61.67844 71.04959 26.27735 1.000 25.83250 121 LYS A C 1
ATOM 615 O O . LYS A 1 101 ? 62.18747 69.92917 26.14689 1.000 29.41726 121 LYS A O 1
ATOM 621 N N . GLU A 1 102 ? 60.44917 71.32437 25.83706 1.000 24.14345 122 GLU A N 1
ATOM 622 C CA . GLU A 1 102 ? 59.68120 70.31807 25.10588 1.000 22.60830 122 GLU A CA 1
ATOM 623 C C . GLU A 1 102 ? 60.43268 69.86540 23.86386 1.000 25.74703 122 GLU A C 1
ATOM 624 O O . GLU A 1 102 ? 60.58237 68.66278 23.61197 1.000 25.02883 122 GLU A O 1
ATOM 630 N N . VAL A 1 103 ? 60.93016 70.82760 23.08435 1.000 24.36965 123 VAL A N 1
ATOM 631 C CA . VAL A 1 103 ? 61.57154 70.51356 21.81043 1.000 23.85218 123 VAL A CA 1
ATOM 632 C C . VAL A 1 103 ? 62.87072 69.75544 22.03887 1.000 24.30017 123 VAL A C 1
ATOM 633 O O . VAL A 1 103 ? 63.18177 68.78722 21.32548 1.000 24.41523 123 VAL A O 1
ATOM 637 N N . SER A 1 104 ? 63.63372 70.15617 23.05825 1.000 24.26380 124 SER A N 1
ATOM 638 C CA . SER A 1 104 ? 64.88466 69.46756 23.35307 1.000 26.55585 124 SER A CA 1
ATOM 639 C C . SER A 1 104 ? 64.64145 68.00652 23.72483 1.000 32.38930 124 SER A C 1
ATOM 640 O O . SER A 1 104 ? 65.36738 67.11289 23.26865 1.000 25.20254 124 SER A O 1
ATOM 643 N N . LEU A 1 105 ? 63.63405 67.74415 24.56423 1.000 29.38445 125 LEU A N 1
ATOM 644 C CA . LEU A 1 105 ? 63.33423 66.37047 24.95309 1.000 25.51078 125 LEU A CA 1
ATOM 645 C C . LEU A 1 105 ? 62.83202 65.56339 23.76804 1.000 25.89448 125 LEU A C 1
ATOM 646 O O . LEU A 1 105 ? 63.26672 64.42454 23.54945 1.000 30.78596 125 LEU A O 1
ATOM 651 N N . ARG A 1 106 ? 61.90843 66.14205 22.99754 1.000 24.87927 126 ARG A N 1
ATOM 652 C CA . ARG A 1 106 ? 61.13483 65.36768 22.03351 1.000 26.27699 126 ARG A CA 1
ATOM 653 C C . ARG A 1 106 ? 61.89589 65.17694 20.73771 1.000 30.27809 126 ARG A C 1
ATOM 654 O O . ARG A 1 106 ? 61.74319 64.14221 20.08385 1.000 31.05502 126 ARG A O 1
ATOM 662 N N . SER A 1 107 ? 62.71911 66.15614 20.36992 1.000 25.15805 127 SER A N 1
ATOM 663 C CA . SER A 1 107 ? 63.41283 66.16458 19.08800 1.000 23.14739 127 SER A CA 1
ATOM 664 C C . SER A 1 107 ? 64.91616 66.35534 19.20238 1.000 25.61402 127 SER A C 1
ATOM 665 O O . SER A 1 107 ? 65.61513 66.16611 18.20624 1.000 27.19226 127 SER A O 1
ATOM 668 N N . GLY A 1 108 ? 65.43588 66.73368 20.36321 1.000 25.50522 128 GLY A N 1
ATOM 669 C CA . GLY A 1 108 ? 66.81004 67.18192 20.42369 1.000 24.03285 128 GLY A CA 1
ATOM 670 C C . GLY A 1 108 ? 67.75365 66.42702 21.33446 1.000 23.63659 128 GLY A C 1
ATOM 671 O O . GLY A 1 108 ? 68.80033 66.97399 21.69899 1.000 25.56682 128 GLY A O 1
ATOM 672 N N . GLN A 1 109 ? 67.41739 65.18494 21.70318 1.000 25.23419 129 GLN A N 1
ATOM 673 C CA . GLN A 1 109 ? 68.29266 64.34089 22.52151 1.000 26.60095 129 GLN A CA 1
ATOM 674 C C . GLN A 1 109 ? 68.64494 65.01323 23.85089 1.000 25.20773 129 GLN A C 1
ATOM 675 O O . GLN A 1 109 ? 69.70691 64.75871 24.44321 1.000 25.65206 129 GLN A O 1
ATOM 681 N N . GLU A 1 110 ? 67.74692 65.87470 24.32177 1.000 27.38057 130 GLU A N 1
ATOM 682 C CA . GLU A 1 110 ? 67.88875 66.53402 25.61264 1.000 22.62557 130 GLU A CA 1
ATOM 683 C C . GLU A 1 110 ? 69.18210 67.33343 25.67009 1.000 29.82246 130 GLU A C 1
ATOM 684 O O . GLU A 1 110 ? 69.84448 67.40531 26.70537 1.000 29.26785 130 GLU A O 1
ATOM 690 N N . GLY A 1 111 ? 69.54754 67.94042 24.53745 1.000 26.61486 131 GLY A N 1
ATOM 691 C CA . GLY A 1 111 ? 70.73541 68.74982 24.44852 1.000 24.92618 131 GLY A CA 1
ATOM 692 C C . GLY A 1 111 ? 70.41349 70.23597 24.35408 1.000 27.27350 131 GLY A C 1
ATOM 693 O O . GLY A 1 111 ? 69.25813 70.66118 24.30867 1.000 27.42522 131 GLY A O 1
ATOM 694 N N . ARG A 1 112 ? 71.48420 71.02433 24.30020 1.000 26.28807 132 ARG A N 1
ATOM 695 C CA . ARG A 1 112 ? 71.34319 72.47011 24.20073 1.000 22.30991 132 ARG A CA 1
ATOM 696 C C . ARG A 1 112 ? 70.87123 72.86711 22.80745 1.000 25.48692 132 ARG A C 1
ATOM 697 O O . ARG A 1 112 ? 70.97580 72.10369 21.84317 1.000 25.75521 132 ARG A O 1
ATOM 705 N N . ILE A 1 113 ? 70.36367 74.09379 22.71099 1.000 25.62588 133 ILE A N 1
ATOM 706 C CA . ILE A 1 113 ? 69.84554 74.64809 21.46618 1.000 22.45696 133 ILE A CA 1
ATOM 707 C C . ILE A 1 113 ? 70.66700 75.87462 21.10935 1.000 24.59458 133 ILE A C 1
ATOM 708 O O . ILE A 1 113 ? 70.96098 76.70102 21.97885 1.000 25.51177 133 ILE A O 1
ATOM 713 N N . SER A 1 114 ? 71.07523 75.96596 19.84470 1.000 24.23103 134 SER A N 1
ATOM 714 C CA . SER A 1 114 ? 71.54776 77.20423 19.23633 1.000 24.15436 134 SER A CA 1
ATOM 715 C C . SER A 1 114 ? 70.50220 77.64745 18.22393 1.000 20.27353 134 SER A C 1
ATOM 716 O O . SER A 1 114 ? 70.13200 76.86176 17.35443 1.000 21.56451 134 SER A O 1
ATOM 719 N N . GLY A 1 115 ? 70.02151 78.89690 18.32565 1.000 22.46759 135 GLY A N 1
ATOM 720 C CA . GLY A 1 115 ? 68.97802 79.36022 17.43369 1.000 24.48802 135 GLY A CA 1
ATOM 721 C C . GLY A 1 115 ? 69.19187 80.79390 16.98444 1.000 21.95786 135 GLY A C 1
ATOM 722 O O . GLY A 1 115 ? 70.10584 81.48647 17.43907 1.000 26.86344 135 GLY A O 1
ATOM 723 N N . VAL A 1 116 ? 68.34448 81.21454 16.04896 1.000 20.38012 136 VAL A N 1
ATOM 724 C CA . VAL A 1 116 ? 68.20001 82.61919 15.68207 1.000 23.23925 136 VAL A CA 1
ATOM 725 C C . VAL A 1 116 ? 66.72224 82.95655 15.74878 1.000 24.63295 136 VAL A C 1
ATOM 726 O O . VAL A 1 116 ? 65.86277 82.08789 15.56939 1.000 22.60380 136 VAL A O 1
ATOM 730 N N . VAL A 1 117 ? 66.42419 84.22965 15.98623 1.000 23.08935 137 VAL A N 1
ATOM 731 C CA . VAL A 1 117 ? 65.04721 84.69521 16.08392 1.000 23.12403 137 VAL A CA 1
ATOM 732 C C . VAL A 1 117 ? 64.79368 85.63843 14.91966 1.000 26.99944 137 VAL A C 1
ATOM 733 O O . VAL A 1 117 ? 65.38254 86.72184 14.84562 1.000 24.60344 137 VAL A O 1
ATOM 737 N N . LEU A 1 118 ? 63.90676 85.23431 14.01611 1.000 22.58538 138 LEU A N 1
ATOM 738 C CA . LEU A 1 118 ? 63.59379 85.98729 12.81197 1.000 21.32167 138 LEU A CA 1
ATOM 739 C C . LEU A 1 118 ? 62.17838 86.52414 12.92180 1.000 24.20587 138 LEU A C 1
ATOM 740 O O . LEU A 1 118 ? 61.30717 85.87990 13.50651 1.000 27.82497 138 LEU A O 1
ATOM 745 N N . ARG A 1 119 ? 61.94627 87.69412 12.33650 1.000 20.33451 139 ARG A N 1
ATOM 746 C CA . ARG A 1 119 ? 60.66149 88.36838 12.47056 1.000 25.87970 139 ARG A CA 1
ATOM 747 C C . ARG A 1 119 ? 60.12283 88.80475 11.11624 1.000 22.12389 139 ARG A C 1
ATOM 748 O O . ARG A 1 119 ? 60.87577 89.25505 10.24795 1.000 24.99710 139 ARG A O 1
ATOM 756 N N . GLY A 1 120 ? 58.80805 88.73906 10.97212 1.000 23.74738 140 GLY A N 1
ATOM 757 C CA . GLY A 1 120 ? 58.15465 89.21608 9.76976 1.000 28.29225 140 GLY A CA 1
ATOM 758 C C . GLY A 1 120 ? 56.69299 88.83299 9.81060 1.000 29.59787 140 GLY A C 1
ATOM 759 O O . GLY A 1 120 ? 56.21509 88.22095 10.77006 1.000 29.21492 140 GLY A O 1
ATOM 760 N N . LYS A 1 121 ? 55.97861 89.21407 8.75151 1.000 27.36958 141 LYS A N 1
ATOM 761 C CA . LYS A 1 121 ? 54.57098 88.84690 8.60651 1.000 29.92107 141 LYS A CA 1
ATOM 762 C C . LYS A 1 121 ? 54.51778 87.63267 7.69175 1.000 31.56973 141 LYS A C 1
ATOM 763 O O . LYS A 1 121 ? 54.59745 87.76790 6.46859 1.000 33.98514 141 LYS A O 1
ATOM 769 N N . PHE A 1 122 ? 54.39618 86.43743 8.27953 1.000 26.95025 142 PHE A N 1
ATOM 770 C CA . PHE A 1 122 ? 54.46598 85.24404 7.44669 1.000 24.27575 142 PHE A CA 1
ATOM 771 C C . PHE A 1 122 ? 53.81446 84.00518 8.04800 1.000 24.41753 142 PHE A C 1
ATOM 772 O O . PHE A 1 122 ? 53.99882 82.91234 7.50831 1.000 25.98935 142 PHE A O 1
ATOM 780 N N . PHE A 1 123 ? 53.07008 84.13770 9.15360 1.000 23.20123 143 PHE A N 1
ATOM 781 C CA . PHE A 1 123 ? 52.60974 82.93941 9.84973 1.000 23.95448 143 PHE A CA 1
ATOM 782 C C . PHE A 1 123 ? 51.80663 82.02013 8.93307 1.000 28.97949 143 PHE A C 1
ATOM 783 O O . PHE A 1 123 ? 52.08281 80.81698 8.85801 1.000 27.30865 143 PHE A O 1
ATOM 791 N N . SER A 1 124 ? 50.77952 82.54812 8.26132 1.000 22.67628 144 SER A N 1
ATOM 792 C CA . SER A 1 124 ? 49.93714 81.65922 7.46115 1.000 25.91154 144 SER A CA 1
ATOM 793 C C . SER A 1 124 ? 50.71107 81.07959 6.28183 1.000 21.79617 144 SER A C 1
ATOM 794 O O . SER A 1 124 ? 50.51769 79.91218 5.91871 1.000 29.24659 144 SER A O 1
ATOM 797 N N . GLU A 1 125 ? 51.60877 81.86729 5.68847 1.000 21.69150 145 GLU A N 1
ATOM 798 C CA . GLU A 1 125 ? 52.40847 81.35287 4.57996 1.000 25.50701 145 GLU A CA 1
ATOM 799 C C . GLU A 1 125 ? 53.37843 80.27273 5.04253 1.000 25.87981 145 GLU A C 1
ATOM 800 O O . GLU A 1 125 ? 53.59276 79.27715 4.33781 1.000 23.50461 145 GLU A O 1
ATOM 806 N N . ALA A 1 126 ? 54.00356 80.46962 6.20503 1.000 22.15257 146 ALA A N 1
ATOM 807 C CA . ALA A 1 126 ? 54.92123 79.45818 6.72277 1.000 24.74378 146 ALA A CA 1
ATOM 808 C C . ALA A 1 126 ? 54.17764 78.18402 7.09009 1.000 24.02623 146 ALA A C 1
ATOM 809 O O . ALA A 1 126 ? 54.64128 77.07208 6.79281 1.000 22.05583 146 ALA A O 1
ATOM 811 N N . ASP A 1 127 ? 53.03262 78.32680 7.75928 1.000 24.94540 147 ASP A N 1
ATOM 812 C CA . ASP A 1 127 ? 52.23196 77.16055 8.11838 1.000 27.91669 147 ASP A CA 1
ATOM 813 C C . ASP A 1 127 ? 51.79620 76.40026 6.87654 1.000 25.01336 147 ASP A C 1
ATOM 814 O O . ASP A 1 127 ? 51.86705 75.16448 6.83209 1.000 26.50391 147 ASP A O 1
ATOM 819 N N . SER A 1 128 ? 51.36703 77.12651 5.84674 1.000 24.41245 148 SER A N 1
ATOM 820 C CA . SER A 1 128 ? 50.97656 76.48426 4.59268 1.000 25.96720 148 SER A CA 1
ATOM 821 C C . SER A 1 128 ? 52.15493 75.77607 3.92296 1.000 27.83239 148 SER A C 1
ATOM 822 O O . SER A 1 128 ? 52.00194 74.67111 3.38160 1.000 24.24906 148 SER A O 1
ATOM 825 N N . TRP A 1 129 ? 53.33517 76.40093 3.93311 1.000 25.57837 149 TRP A N 1
ATOM 826 C CA . TRP A 1 129 ? 54.51026 75.79323 3.30595 1.000 23.43359 149 TRP A CA 1
ATOM 827 C C . TRP A 1 129 ? 54.91354 74.50813 4.02432 1.000 26.88076 149 TRP A C 1
ATOM 828 O O . TRP A 1 129 ? 55.18383 73.48345 3.38220 1.000 23.64214 149 TRP A O 1
ATOM 839 N N . LEU A 1 130 ? 54.93720 74.54196 5.35933 1.000 25.17151 150 LEU A N 1
ATOM 840 C CA . LEU A 1 130 ? 55.29875 73.36644 6.14746 1.000 24.38267 150 LEU A CA 1
ATOM 841 C C . LEU A 1 130 ? 54.28787 72.23674 5.96661 1.000 24.09361 150 LEU A C 1
ATOM 842 O O . LEU A 1 130 ? 54.67332 71.07385 5.78465 1.000 24.11402 150 LEU A O 1
ATOM 847 N N . ARG A 1 131 ? 52.98937 72.55130 6.00380 1.000 23.68111 151 ARG A N 1
ATOM 848 C CA . ARG A 1 131 ? 51.98860 71.51955 5.74486 1.000 25.17140 151 ARG A CA 1
ATOM 849 C C . ARG A 1 131 ? 52.11811 70.98538 4.32106 1.000 31.76651 151 ARG A C 1
ATOM 850 O O . ARG A 1 131 ? 51.91807 69.79050 4.07735 1.000 31.33990 151 ARG A O 1
ATOM 858 N N . GLY A 1 132 ? 52.45952 71.85747 3.37260 1.000 29.63724 152 GLY A N 1
ATOM 859 C CA . GLY A 1 132 ? 52.65884 71.41220 1.99963 1.000 27.31034 152 GLY A CA 1
ATOM 860 C C . GLY A 1 132 ? 53.83743 70.46740 1.85889 1.000 30.33952 152 GLY A C 1
ATOM 861 O O . GLY A 1 132 ? 53.75554 69.45882 1.15413 1.000 26.35865 152 GLY A O 1
ATOM 862 N N . LYS A 1 133 ? 54.94151 70.76371 2.54453 1.000 25.23930 153 LYS A N 1
ATOM 863 C CA . LYS A 1 133 ? 56.07883 69.85928 2.50083 1.000 26.64868 153 LYS A CA 1
ATOM 864 C C . LYS A 1 133 ? 55.75143 68.54500 3.19962 1.000 27.68239 153 LYS A C 1
ATOM 865 O O . LYS A 1 133 ? 56.16387 67.46934 2.74408 1.000 29.51932 153 LYS A O 1
ATOM 871 N N . MET A 1 134 ? 54.98703 68.60070 4.28933 1.000 24.97345 154 MET A N 1
ATOM 872 C CA . MET A 1 134 ? 54.59306 67.35482 4.93370 1.000 24.20738 154 MET A CA 1
ATOM 873 C C . MET A 1 134 ? 53.69815 66.51839 4.02838 1.000 32.53354 154 MET A C 1
ATOM 874 O O . MET A 1 134 ? 53.79695 65.28548 4.03517 1.000 30.91634 154 MET A O 1
ATOM 879 N N . ASP A 1 135 ? 52.85217 67.16472 3.21501 1.000 31.62151 155 ASP A N 1
ATOM 880 C CA . ASP A 1 135 ? 52.02542 66.43881 2.24866 1.000 34.75598 155 ASP A CA 1
ATOM 881 C C . ASP A 1 135 ? 52.84906 65.65714 1.23127 1.000 32.28365 155 ASP A C 1
ATOM 882 O O . ASP A 1 135 ? 52.30315 64.77540 0.55690 1.000 35.41055 155 ASP A O 1
ATOM 887 N N . LEU A 1 136 ? 54.13597 65.95433 1.09152 1.000 24.09013 156 LEU A N 1
ATOM 888 C CA . LEU A 1 136 ? 54.99292 65.23593 0.15469 1.000 23.27527 156 LEU A CA 1
ATOM 889 C C . LEU A 1 136 ? 55.61820 63.97591 0.74263 1.000 25.35227 156 LEU A C 1
ATOM 890 O O . LEU A 1 136 ? 56.35614 63.28050 0.03482 1.000 26.92115 156 LEU A O 1
ATOM 895 N N . ASN A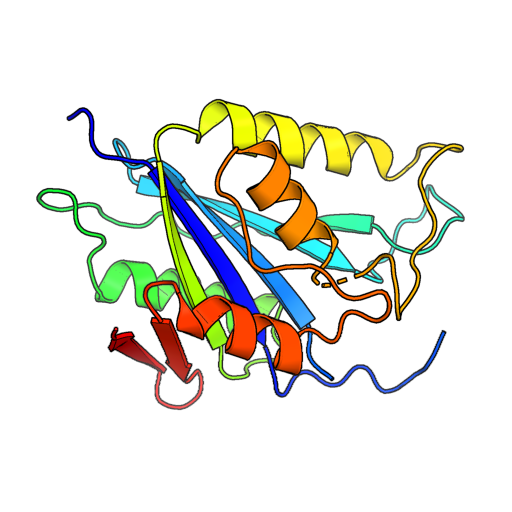 1 137 ? 55.34435 63.65756 2.01006 1.000 24.66058 157 ASN A N 1
ATOM 896 C CA . ASN A 1 137 ? 56.07118 62.57313 2.66100 1.000 23.97080 157 ASN A CA 1
ATOM 897 C C . ASN A 1 137 ? 55.89974 61.24573 1.93718 1.000 28.41092 157 ASN A C 1
ATOM 898 O O . ASN A 1 137 ? 56.82678 60.42771 1.92486 1.000 26.12826 157 ASN A O 1
ATOM 903 N N . ASN A 1 138 ? 54.72519 61.00121 1.35833 1.000 25.64471 158 ASN A N 1
ATOM 904 C CA . ASN A 1 138 ? 54.44672 59.76619 0.63161 1.000 21.16175 158 ASN A CA 1
ATOM 905 C C . ASN A 1 138 ? 54.53015 59.93678 -0.87878 1.000 26.34252 158 ASN A C 1
ATOM 906 O O . ASN A 1 138 ? 54.15447 59.01672 -1.61436 1.000 33.00898 158 ASN A O 1
ATOM 911 N N . SER A 1 139 ? 55.01555 61.05394 -1.35047 1.000 24.87204 159 SER A N 1
ATOM 912 C CA . SER A 1 139 ? 54.97616 61.27579 -2.79217 1.000 22.80050 159 SER A CA 1
ATOM 913 C C . SER A 1 139 ? 56.11829 60.53365 -3.48115 1.000 29.75147 159 SER A C 1
ATOM 914 O O . SER A 1 139 ? 57.25753 60.54654 -2.99998 1.000 27.96810 159 SER A O 1
ATOM 917 N N . PRO A 1 140 ? 55.82343 59.86903 -4.60068 1.000 28.50098 160 PRO A N 1
ATOM 918 C CA . PRO A 1 140 ? 56.88598 59.28332 -5.42783 1.000 26.19330 160 PRO A CA 1
ATOM 919 C C . PRO A 1 140 ? 57.91791 60.28079 -5.89592 1.000 25.07033 160 PRO A C 1
ATOM 920 O O . PRO A 1 140 ? 59.00717 59.86448 -6.30674 1.000 31.83270 160 PRO A O 1
ATOM 924 N N . ASP A 1 141 ? 57.58723 61.57066 -5.91042 1.000 25.88965 161 ASP A N 1
ATOM 925 C CA . ASP A 1 141 ? 58.48015 62.63070 -6.35385 1.000 32.06274 161 ASP A CA 1
ATOM 926 C C . ASP A 1 141 ? 59.23569 63.29039 -5.20171 1.000 35.06897 161 ASP A C 1
ATOM 927 O O . ASP A 1 141 ? 59.93435 64.29040 -5.42042 1.000 30.03467 161 ASP A O 1
ATOM 932 N N . LYS A 1 142 ? 59.10084 62.76374 -3.98665 1.000 27.29764 162 LYS A N 1
ATOM 933 C CA . LYS A 1 142 ? 59.80779 63.31818 -2.83795 1.000 22.90354 162 LYS A CA 1
ATOM 934 C C . LYS A 1 142 ? 61.31507 63.27613 -3.06476 1.000 20.93133 162 LYS A C 1
ATOM 935 O O . LYS A 1 142 ? 61.86154 62.25829 -3.49768 1.000 25.69889 162 LYS A O 1
ATOM 941 N N . ILE A 1 143 ? 61.98517 64.38549 -2.78089 1.000 22.38617 163 ILE A N 1
ATOM 942 C CA . ILE A 1 143 ? 63.44735 64.43596 -2.92697 1.000 24.23652 163 ILE A CA 1
ATOM 943 C C . ILE A 1 143 ? 64.08145 63.63029 -1.80154 1.000 24.91188 163 ILE A C 1
ATOM 944 O O . ILE A 1 143 ? 63.79780 63.90830 -0.62183 1.000 24.72545 163 ILE A O 1
ATOM 949 N N . PRO A 1 144 ? 64.95977 62.67272 -2.10094 1.000 25.77042 164 PRO A N 1
ATOM 950 C CA . PRO A 1 144 ? 65.50896 61.81204 -1.04628 1.000 27.09799 164 PRO A CA 1
ATOM 951 C C . PRO A 1 144 ? 66.39474 62.58003 -0.07923 1.000 26.26535 164 PRO A C 1
ATOM 952 O O . PRO A 1 144 ? 67.07207 63.54736 -0.44344 1.000 26.54559 164 PRO A O 1
ATOM 956 N N . TYR A 1 145 ? 66.40215 62.10218 1.16383 1.000 27.21615 165 TYR A N 1
ATOM 957 C CA . TYR A 1 145 ? 67.31199 62.61015 2.17716 1.000 26.69786 165 TYR A CA 1
ATOM 958 C C . TYR A 1 145 ? 68.76057 62.50922 1.70114 1.000 30.50291 165 TYR A C 1
ATOM 959 O O . TYR A 1 145 ? 69.17000 61.50276 1.11223 1.000 32.64409 165 TYR A O 1
ATOM 968 N N . ASP A 1 146 ? 69.53965 63.55783 1.96212 1.000 24.13972 166 ASP A N 1
ATOM 969 C CA . ASP A 1 146 ? 70.97281 63.55586 1.67985 1.000 29.67660 166 ASP A CA 1
ATOM 970 C C . ASP A 1 146 ? 71.67925 64.28151 2.80870 1.000 29.34643 166 ASP A C 1
ATOM 971 O O . ASP A 1 146 ? 71.41706 65.46207 3.04481 1.000 28.07583 166 ASP A O 1
ATOM 976 N N . LEU A 1 147 ? 72.58226 63.57727 3.49502 1.000 29.27803 167 LEU A N 1
ATOM 977 C CA . LEU A 1 147 ? 73.20444 64.12881 4.69463 1.000 26.05215 167 LEU A CA 1
ATOM 978 C C . LEU A 1 147 ? 73.88433 65.46760 4.43222 1.000 25.33073 167 LEU A C 1
ATOM 979 O O . LEU A 1 147 ? 73.95580 66.31333 5.33488 1.000 28.06753 167 LEU A O 1
ATOM 984 N N . ASP A 1 148 ? 74.42456 65.65914 3.22590 1.000 27.86132 168 ASP A N 1
ATOM 985 C CA . ASP A 1 148 ? 75.16106 66.86368 2.83925 1.000 28.89058 168 ASP A CA 1
ATOM 986 C C . ASP A 1 148 ? 74.25393 67.98763 2.34282 1.000 28.75230 168 ASP A C 1
ATOM 987 O O . ASP A 1 148 ? 74.43929 69.15912 2.70306 1.000 28.59221 168 ASP A O 1
ATOM 992 N N . SER A 1 149 ? 73.29291 67.65503 1.47945 1.000 26.77040 169 SER A N 1
ATOM 993 C CA . SER A 1 149 ? 72.64580 68.64718 0.63777 1.000 26.31314 169 SER A CA 1
ATOM 994 C C . SER A 1 149 ? 71.14751 68.74901 0.83180 1.000 26.82405 169 SER A C 1
ATOM 995 O O . SER A 1 149 ? 70.54489 69.69176 0.31139 1.000 26.42275 169 SER A O 1
ATOM 998 N N . HIS A 1 150 ? 70.51694 67.79284 1.51735 1.000 24.64942 170 HIS A N 1
ATOM 999 C CA . HIS A 1 150 ? 69.06459 67.78449 1.61082 1.000 22.60394 170 HIS A CA 1
ATOM 1000 C C . HIS A 1 150 ? 68.72730 67.16677 2.96710 1.000 20.42667 170 HIS A C 1
ATOM 1001 O O . HIS A 1 150 ? 68.42247 65.98371 3.08259 1.000 24.73099 170 HIS A O 1
ATOM 1008 N N . ASN A 1 151 ? 68.78850 67.99506 3.99303 1.000 21.94075 171 ASN A N 1
ATOM 1009 C CA . ASN A 1 151 ? 68.82057 67.47594 5.35328 1.000 21.87156 171 ASN A CA 1
ATOM 1010 C C . ASN A 1 151 ? 68.02091 68.39701 6.25731 1.000 22.65915 171 ASN A C 1
ATOM 1011 O O . ASN A 1 151 ? 67.30729 69.29903 5.78468 1.000 20.54513 171 ASN A O 1
ATOM 1026 N N . MET A 1 153 ? 68.82392 70.79017 8.19063 1.000 21.54896 173 MET A N 1
ATOM 1027 C CA . MET A 1 153 ? 69.14350 72.21703 8.14139 1.000 21.50206 173 MET A CA 1
ATOM 1028 C C . MET A 1 153 ? 68.63378 72.85283 6.84431 1.000 21.92781 173 MET A C 1
ATOM 1029 O O . MET A 1 153 ? 68.05539 73.94784 6.86705 1.000 20.48521 173 MET A O 1
ATOM 1034 N N . THR A 1 154 ? 68.83842 72.18084 5.70877 1.000 20.23235 174 THR A N 1
ATOM 1035 C CA . THR A 1 154 ? 68.41384 72.78438 4.44716 1.000 19.91340 174 THR A CA 1
ATOM 1036 C C . THR A 1 154 ? 66.89801 72.93849 4.37302 1.000 22.92290 174 THR A C 1
ATOM 1037 O O . THR A 1 154 ? 66.40775 73.87796 3.74186 1.000 23.16934 174 THR A O 1
ATOM 1041 N N . PHE A 1 155 ? 66.14185 72.03319 5.00398 1.000 20.60044 175 PHE A N 1
ATOM 1042 C CA . PHE A 1 155 ? 64.69535 72.21187 5.14360 1.000 22.96116 175 PHE A CA 1
ATOM 1043 C C . PHE A 1 155 ? 64.36989 73.58562 5.72518 1.000 19.33953 175 PHE A C 1
ATOM 1044 O O . PHE A 1 155 ? 63.52849 74.32727 5.19934 1.000 20.78139 175 PHE A O 1
ATOM 1052 N N . VAL A 1 156 ? 65.02439 73.92600 6.83757 1.000 19.05102 176 VAL A N 1
ATOM 1053 C CA . VAL A 1 156 ? 64.73445 75.18404 7.52752 1.000 18.50314 176 VAL A CA 1
ATOM 1054 C C . VAL A 1 156 ? 65.24674 76.37418 6.71899 1.000 19.81843 176 VAL A C 1
ATOM 1055 O O . VAL A 1 156 ? 64.59568 77.42965 6.65323 1.000 19.87115 176 VAL A O 1
ATOM 1059 N N . ILE A 1 157 ? 66.42086 76.23216 6.09608 1.000 19.76418 177 ILE A N 1
ATOM 1060 C CA . ILE A 1 157 ? 66.93141 77.31339 5.25604 1.000 22.96593 177 ILE A CA 1
ATOM 1061 C C . ILE A 1 157 ? 65.96544 77.57932 4.12103 1.000 23.27335 177 ILE A C 1
ATOM 1062 O O . ILE A 1 157 ? 65.64849 78.73552 3.81032 1.000 21.77743 177 ILE A O 1
ATOM 1067 N N . ASP A 1 158 ? 65.47555 76.50726 3.48780 1.000 23.64846 178 ASP A N 1
ATOM 1068 C CA . ASP A 1 158 ? 64.53916 76.64757 2.38025 1.000 22.82540 178 ASP A CA 1
ATOM 1069 C C . ASP A 1 158 ? 63.25338 77.33145 2.82926 1.000 24.24606 178 ASP A C 1
ATOM 1070 O O . ASP A 1 158 ? 62.68762 78.14749 2.09001 1.000 24.38715 178 ASP A O 1
ATOM 1075 N N . LEU A 1 159 ? 62.78469 77.03000 4.04457 1.000 21.33796 179 LEU A N 1
ATOM 1076 C CA . LEU A 1 159 ? 61.61207 77.72653 4.57503 1.000 22.37575 179 LEU A CA 1
ATOM 1077 C C . LEU A 1 159 ? 61.88591 79.21646 4.72595 1.000 22.13441 179 LEU A C 1
ATOM 1078 O O . LEU A 1 159 ? 61.07514 80.06076 4.32207 1.000 22.69035 179 LEU A O 1
ATOM 1083 N N . ALA A 1 160 ? 63.01244 79.55838 5.35092 1.000 23.49785 180 ALA A N 1
ATOM 1084 C CA . ALA A 1 160 ? 63.31470 80.96303 5.59321 1.000 24.24247 180 ALA A CA 1
ATOM 1085 C C . ALA A 1 160 ? 63.50512 81.69832 4.27899 1.000 24.58876 180 ALA A C 1
ATOM 1086 O O . ALA A 1 160 ? 62.98982 82.81120 4.10127 1.000 24.69727 180 ALA A O 1
ATOM 1088 N N . ASP A 1 161 ? 64.19505 81.06427 3.32372 1.000 22.88634 181 ASP A N 1
ATOM 1089 C CA . ASP A 1 161 ? 64.30125 81.62603 1.97683 1.000 27.48365 181 ASP A CA 1
ATOM 1090 C C . ASP A 1 161 ? 62.91953 81.88146 1.38690 1.000 29.46274 181 ASP A C 1
ATOM 1091 O O . ASP A 1 161 ? 62.65960 82.94400 0.80805 1.000 28.72089 181 ASP A O 1
ATOM 1096 N N . ALA A 1 162 ? 62.01865 80.90150 1.52326 1.000 25.31267 182 ALA A N 1
ATOM 1097 C CA . ALA A 1 162 ? 60.68904 81.01118 0.93639 1.000 26.62706 182 ALA A CA 1
ATOM 1098 C C . ALA A 1 162 ? 59.87565 82.11874 1.59129 1.000 25.42626 182 ALA A C 1
ATOM 1099 O O . ALA A 1 162 ? 58.99207 82.69570 0.94612 1.000 32.67131 182 ALA A O 1
ATOM 1101 N N . MET A 1 163 ? 60.16126 82.44407 2.85039 1.000 25.96072 183 MET A N 1
ATOM 1102 C CA . MET A 1 163 ? 59.43236 83.50640 3.52699 1.000 27.85685 183 MET A CA 1
ATOM 1103 C C . MET A 1 163 ? 59.95672 84.89080 3.15922 1.000 34.16406 183 MET A C 1
ATOM 1104 O O . MET A 1 163 ? 59.41427 85.89016 3.64745 1.000 35.01132 183 MET A O 1
ATOM 1109 N N . GLY A 1 164 ? 60.99958 84.96880 2.33336 1.000 27.77618 184 GLY A N 1
ATOM 1110 C CA . GLY A 1 164 ? 61.63938 86.23702 2.04006 1.000 31.38097 184 GLY A CA 1
ATOM 1111 C C . GLY A 1 164 ? 62.55239 86.75435 3.12886 1.000 27.44572 184 GLY A C 1
ATOM 1112 O O . GLY A 1 164 ? 62.83634 87.95753 3.16737 1.000 26.01642 184 GLY A O 1
ATOM 1113 N N . LEU A 1 165 ? 63.04199 85.88464 4.00421 1.000 25.79798 185 LEU A N 1
ATOM 1114 C CA . LEU A 1 165 ? 63.82713 86.31178 5.15433 1.000 26.65897 185 LEU A CA 1
ATOM 1115 C C . LEU A 1 165 ? 65.32700 86.35419 4.88353 1.000 30.61550 185 LEU A C 1
ATOM 1116 O O . LEU A 1 165 ? 66.09082 86.73912 5.77550 1.000 29.40457 185 LEU A O 1
ATOM 1121 N N . ASP A 1 166 ? 65.76088 85.98395 3.68519 1.000 29.47898 186 ASP A N 1
ATOM 1122 C CA . ASP A 1 166 ? 67.16017 86.08083 3.28050 1.000 29.51343 186 ASP A CA 1
ATOM 1123 C C . ASP A 1 166 ? 68.10339 85.44017 4.30422 1.000 27.89372 186 ASP A C 1
ATOM 1124 O O . ASP A 1 166 ? 68.93987 86.12924 4.89909 1.000 30.48273 186 ASP A O 1
ATOM 1129 N N . PRO A 1 167 ? 67.99628 84.13663 4.52880 1.000 22.75398 187 PRO A N 1
ATOM 1130 C CA . PRO A 1 167 ? 68.91191 83.46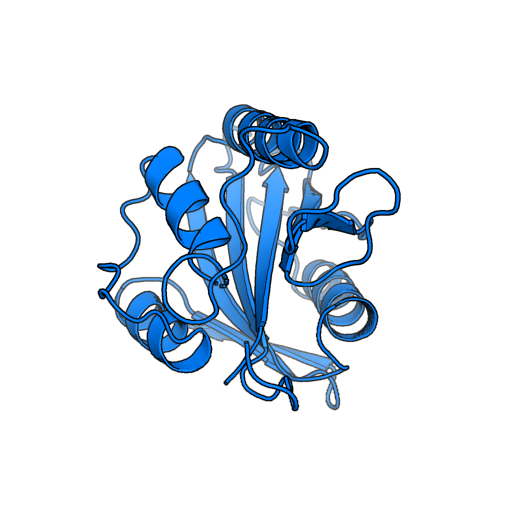440 5.45782 1.000 23.67783 187 PRO A CA 1
ATOM 1131 C C . PRO A 1 167 ? 70.33952 83.48759 4.93646 1.000 25.94257 187 PRO A C 1
ATOM 1132 O O . PRO A 1 167 ? 70.61832 83.85112 3.78912 1.000 25.07864 187 PRO A O 1
ATOM 1136 N N . ALA A 1 168 ? 71.25407 83.07206 5.80811 1.000 24.87780 188 ALA A N 1
ATOM 1137 C CA . ALA A 1 168 ? 72.66521 83.02720 5.45023 1.000 25.80842 188 ALA A CA 1
ATOM 1138 C C . ALA A 1 168 ? 72.89339 82.09153 4.26997 1.000 24.49297 188 ALA A C 1
ATOM 1139 O O . ALA A 1 168 ? 72.17879 81.10219 4.07105 1.000 22.76093 188 ALA A O 1
ATOM 1141 N N . TRP A 1 169 ? 73.91376 82.41864 3.47888 1.000 23.58528 189 TRP A N 1
ATOM 1142 C CA . TRP A 1 169 ? 74.21393 81.65071 2.27796 1.000 29.40974 189 TRP A CA 1
ATOM 1143 C C . TRP A 1 169 ? 74.35034 80.16443 2.58780 1.000 25.15539 189 TRP A C 1
ATOM 1144 O O . TRP A 1 169 ? 74.96973 79.77595 3.58053 1.000 25.25011 189 TRP A O 1
ATOM 1155 N N . LYS A 1 170 ? 73.76724 79.33539 1.71605 1.000 24.41252 190 LYS A N 1
ATOM 1156 C CA . LYS A 1 170 ? 73.75922 77.88537 1.88588 1.000 21.60475 190 LYS A CA 1
ATOM 1157 C C . LYS A 1 170 ? 74.91470 77.26207 1.11371 1.000 26.37561 190 LYS A C 1
ATOM 1158 O O . LYS A 1 170 ? 74.89151 77.27516 -0.13027 1.000 26.30956 190 LYS A O 1
ATOM 1164 N N . PRO A 1 171 ? 75.91339 76.68844 1.77742 1.000 26.80946 191 PRO A N 1
ATOM 1165 C CA . PRO A 1 171 ? 77.02922 76.07344 1.05144 1.000 26.92469 191 PRO A CA 1
ATOM 1166 C C . PRO A 1 171 ? 76.60271 74.76351 0.41291 1.000 28.65854 191 PRO A C 1
ATOM 1167 O O . PRO A 1 171 ? 75.51469 74.24609 0.70494 1.000 29.03006 191 PRO A O 1
ATOM 1171 N N . PRO A 1 172 ? 77.42035 74.20495 -0.48271 1.000 30.38970 192 PRO A N 1
ATOM 1172 C CA . PRO A 1 172 ? 77.06459 72.90564 -1.07267 1.000 27.79529 192 PRO A CA 1
ATOM 1173 C C . PRO A 1 172 ? 76.98727 71.78383 -0.05498 1.000 29.74164 192 PRO A C 1
ATOM 1174 O O . PRO A 1 172 ? 76.29626 70.78986 -0.30371 1.000 31.30672 192 PRO A O 1
ATOM 1178 N N . VAL A 1 173 ? 77.70162 71.89379 1.06384 1.000 27.87067 193 VAL A N 1
ATOM 1179 C CA . VAL A 1 173 ? 77.66480 70.91204 2.14313 1.000 30.56863 193 VAL A CA 1
ATOM 1180 C C . VAL A 1 173 ? 77.19813 71.64004 3.39856 1.000 30.76422 193 VAL A C 1
ATOM 1181 O O . VAL A 1 173 ? 77.92639 72.47303 3.95436 1.000 32.88393 193 VAL A O 1
ATOM 1185 N N . VAL A 1 174 ? 75.99742 71.31843 3.86036 1.000 28.65298 194 VAL A N 1
ATOM 1186 C CA . VAL A 1 174 ? 75.34162 72.06146 4.93130 1.000 28.05194 194 VAL A CA 1
ATOM 1187 C C . VAL A 1 174 ? 75.46391 71.28451 6.23477 1.000 31.60947 194 VAL A C 1
ATOM 1188 O O . VAL A 1 174 ? 74.81487 70.24824 6.42163 1.000 27.57525 194 VAL A O 1
ATOM 1192 N N . VAL A 1 175 ? 76.25733 71.81479 7.15699 1.000 28.75855 195 VAL A N 1
ATOM 1193 C CA . VAL A 1 175 ? 76.45729 71.22116 8.47537 1.000 30.96795 195 VAL A CA 1
ATOM 1194 C C . VAL A 1 175 ? 75.64930 72.03240 9.48149 1.000 30.94210 195 VAL A C 1
ATOM 1195 O O . VAL A 1 175 ? 75.91151 73.23360 9.63827 1.000 30.51707 195 VAL A O 1
ATOM 1199 N N . PRO A 1 176 ? 74.68419 71.43084 10.18217 1.000 26.20214 196 PRO A N 1
ATOM 1200 C CA . PRO A 1 176 ? 73.77152 72.25441 10.99331 1.000 29.67331 196 PRO A CA 1
ATOM 1201 C C . PRO A 1 176 ? 74.51044 73.08174 12.02437 1.000 28.62324 196 PRO A C 1
ATOM 1202 O O . PRO A 1 176 ? 74.26971 74.28728 12.13970 1.000 29.03997 196 PRO A O 1
ATOM 1206 N N . SER A 1 177 ? 75.46402 72.47450 12.72997 1.000 28.48731 197 SER A N 1
ATOM 1207 C CA . SER A 1 177 ? 76.17728 73.19902 13.77309 1.000 31.72030 197 SER A CA 1
ATOM 1208 C C . SER A 1 177 ? 76.98291 74.35532 13.19149 1.000 35.09364 197 SER A C 1
ATOM 1209 O O . SER A 1 177 ? 76.99836 75.45865 13.75232 1.000 35.70898 197 SER A O 1
ATOM 1212 N N . ALA A 1 178 ? 77.64760 74.12910 12.05419 1.000 29.45699 198 ALA A N 1
ATOM 1213 C CA . ALA A 1 178 ? 78.41915 75.20543 11.44348 1.000 28.40744 198 ALA A CA 1
ATOM 1214 C C . ALA A 1 178 ? 77.50280 76.28327 10.89210 1.000 28.28062 198 ALA A C 1
ATOM 1215 O O . ALA A 1 178 ? 77.76432 77.48336 11.06140 1.000 32.59875 198 ALA A O 1
ATOM 1217 N N . TYR A 1 179 ? 76.41663 75.87490 10.23099 1.000 27.10333 199 TYR A N 1
ATOM 1218 C CA . TYR A 1 179 ? 75.55356 76.84778 9.57026 1.000 29.80119 199 TYR A CA 1
ATOM 1219 C C . TYR A 1 179 ? 74.88859 77.77856 10.57477 1.000 25.93654 199 TYR A C 1
ATOM 1220 O O . TYR A 1 179 ? 74.78308 78.99154 10.33075 1.000 28.64481 199 TYR A O 1
ATOM 1229 N N . ILE A 1 180 ? 74.39629 77.23449 11.69189 1.000 30.21267 200 ILE A N 1
ATOM 1230 C CA . ILE A 1 180 ? 73.66506 78.08632 12.62508 1.000 28.32261 200 ILE A CA 1
ATOM 1231 C C . ILE A 1 180 ? 74.57624 79.16616 13.17273 1.000 28.53712 200 ILE A C 1
ATOM 1232 O O . ILE A 1 180 ? 74.14413 80.30311 13.37700 1.000 28.90207 200 ILE A O 1
ATOM 1237 N N . GLU A 1 181 ? 75.85861 78.85255 13.36661 1.000 28.31447 201 GLU A N 1
ATOM 1238 C CA . GLU A 1 181 ? 76.78404 79.86321 13.86200 1.000 30.43463 201 GLU A CA 1
ATOM 1239 C C . GLU A 1 181 ? 77.00660 80.95305 12.82198 1.000 32.73798 201 GLU A C 1
ATOM 1240 O O . GLU A 1 181 ? 77.07626 82.13717 13.16422 1.000 30.82309 201 GLU A O 1
ATOM 1246 N N . GLN A 1 182 ? 77.10001 80.57373 11.54361 1.000 30.11661 202 GLN A N 1
ATOM 1247 C CA . GLN A 1 182 ? 77.12079 81.56942 10.47587 1.000 29.54414 202 GLN A CA 1
ATOM 1248 C C . GLN A 1 182 ? 75.84773 82.40838 10.47792 1.000 29.01159 202 GLN A C 1
ATOM 1249 O O . GLN A 1 182 ? 75.90422 83.63782 10.33882 1.000 30.55982 202 GLN A O 1
ATOM 1255 N N . PHE A 1 183 ? 74.68906 81.75872 10.62571 1.000 29.83554 203 PHE A N 1
ATOM 1256 C CA . PHE A 1 183 ? 73.41427 82.47547 10.60452 1.000 28.12986 203 PHE A CA 1
ATOM 1257 C C . PHE A 1 183 ? 73.34634 83.47942 11.74796 1.000 27.80225 203 PHE A C 1
ATOM 1258 O O . PHE A 1 183 ? 72.82501 84.59167 11.58814 1.000 29.83314 203 PHE A O 1
ATOM 1266 N N . GLN A 1 184 ? 73.90010 83.10972 12.90349 1.000 27.16928 204 GLN A N 1
ATOM 1267 C CA . GLN A 1 184 ? 73.86304 83.97799 14.07384 1.000 25.78470 204 GLN A CA 1
ATOM 1268 C C . GLN A 1 184 ? 74.68941 85.24034 13.88428 1.000 26.80033 204 GLN A C 1
ATOM 1269 O O . GLN A 1 184 ? 74.46768 86.21858 14.60155 1.000 29.22795 204 GLN A O 1
ATOM 1275 N N . LEU A 1 185 ? 75.63990 85.24569 12.94808 1.000 27.03197 205 LEU A N 1
ATOM 1276 C CA . LEU A 1 185 ? 76.44137 86.45317 12.73860 1.000 33.47588 205 LEU A CA 1
ATOM 1277 C C . LEU A 1 185 ? 75.60561 87.65107 12.30275 1.000 32.45050 205 LEU A C 1
ATOM 1278 O O . LEU A 1 185 ? 76.03283 88.79415 12.50506 1.000 32.59726 205 LEU A O 1
ATOM 1283 N N . SER A 1 186 ? 74.43365 87.42673 11.70426 1.000 31.45532 206 SER A N 1
ATOM 1284 C CA . SER A 1 186 ? 73.60302 88.51616 11.19982 1.000 40.15940 206 SER A CA 1
ATOM 1285 C C . SER A 1 186 ? 72.20164 88.54238 11.79859 1.000 37.93798 206 SER A C 1
ATOM 1286 O O . SER A 1 186 ? 71.35153 89.29613 11.31228 1.000 31.49451 206 SER A O 1
ATOM 1289 N N . GLU A 1 187 ? 71.92532 87.74919 12.83362 1.000 27.10785 207 GLU A N 1
ATOM 1290 C CA . GLU A 1 187 ? 70.59456 87.71182 13.42606 1.000 27.04225 207 GLU A CA 1
ATOM 1291 C C . GLU A 1 187 ? 70.71721 87.63618 14.93833 1.000 27.34426 207 GLU A C 1
ATOM 1292 O O . GLU A 1 187 ? 71.79253 87.37852 15.48155 1.000 27.91778 207 GLU A O 1
ATOM 1298 N N . ILE A 1 188 ? 69.58325 87.87023 15.60565 1.000 29.66040 208 ILE A N 1
ATOM 1299 C CA . ILE A 1 188 ? 69.47682 87.70340 17.05527 1.000 27.91170 208 ILE A CA 1
ATOM 1300 C C . ILE A 1 188 ? 69.77547 86.25507 17.41953 1.000 27.63921 208 ILE A C 1
ATOM 1301 O O . ILE A 1 188 ? 69.23731 85.33173 16.80280 1.000 26.55160 208 ILE A O 1
ATOM 1306 N N . ASP A 1 189 ? 70.61939 86.05185 18.44019 1.000 25.87380 209 ASP A N 1
ATOM 1307 C CA . ASP A 1 189 ? 71.01510 84.72138 18.90045 1.000 27.84461 209 ASP A CA 1
ATOM 1308 C C . ASP A 1 189 ? 70.07022 84.19973 19.97131 1.000 26.56457 209 ASP A C 1
ATOM 1309 O O . ASP A 1 189 ? 69.63823 84.94428 20.85065 1.000 28.98733 209 ASP A O 1
ATOM 1314 N N . LEU A 1 190 ? 69.82621 82.89674 19.94667 1.000 26.76214 210 LEU A N 1
ATOM 1315 C CA . LEU A 1 190 ? 69.11659 82.21057 21.01997 1.000 24.82776 210 LEU A CA 1
ATOM 1316 C C . LEU A 1 190 ? 69.99840 81.07234 21.50281 1.000 28.09897 210 LEU A C 1
ATOM 1317 O O . LEU A 1 190 ? 70.49408 80.28655 20.68866 1.000 25.21712 210 LEU A O 1
ATOM 1322 N N . ASP A 1 191 ? 70.22795 81.01290 22.81109 1.000 26.18650 211 ASP A N 1
ATOM 1323 C CA . ASP A 1 191 ? 70.95359 79.90984 23.42783 1.000 29.82293 211 ASP A CA 1
ATOM 1324 C C . ASP A 1 191 ? 70.10560 79.33519 24.55087 1.000 27.03468 211 ASP A C 1
ATOM 1325 O O . ASP A 1 191 ? 69.53979 80.08466 25.35280 1.000 29.79762 211 ASP A O 1
ATOM 1330 N N . TYR A 1 192 ? 70.01105 78.00933 24.60558 1.000 24.63109 212 TYR A N 1
ATOM 1331 C CA . TYR A 1 192 ? 69.21654 77.35245 25.63054 1.000 25.09939 212 TYR A CA 1
ATOM 1332 C C . TYR A 1 192 ? 69.97059 76.12525 26.10580 1.000 26.55968 212 TYR A C 1
ATOM 1333 O O . TYR A 1 192 ? 70.46610 75.34768 25.28609 1.000 24.64827 212 TYR A O 1
ATOM 1342 N N . ASP A 1 193 ? 70.06630 75.95269 27.41849 1.000 27.21166 213 ASP A N 1
ATOM 1343 C CA . ASP A 1 193 ? 70.66084 74.75131 27.99038 1.000 32.44007 213 ASP A CA 1
ATOM 1344 C C . ASP A 1 193 ? 69.57713 73.92258 28.65846 1.000 30.67751 213 ASP A C 1
ATOM 1345 O O . ASP A 1 193 ? 68.83637 74.42880 29.51087 1.000 27.91372 213 ASP A O 1
ATOM 1350 N N . TYR A 1 194 ? 69.49992 72.64540 28.27798 1.000 28.48756 214 TYR A N 1
ATOM 1351 C CA . TYR A 1 194 ? 68.45123 71.77370 28.79496 1.000 33.06307 214 TYR A CA 1
ATOM 1352 C C . TYR A 1 194 ? 68.70686 71.40312 30.24712 1.000 32.68502 214 TYR A C 1
ATOM 1353 O O . TYR A 1 194 ? 67.77577 71.38851 31.06185 1.000 31.39536 214 TYR A O 1
ATOM 1362 N N . LYS A 1 195 ? 69.96279 71.10484 30.58472 1.000 32.89739 215 LYS A N 1
ATOM 1363 C CA . LYS A 1 195 ? 70.27635 70.64393 31.93297 1.000 43.03278 215 LYS A CA 1
ATOM 1364 C C . LYS A 1 195 ? 69.99887 71.72591 32.96652 1.000 38.48446 215 LYS A C 1
ATOM 1365 O O . LYS A 1 195 ? 69.44982 71.44897 34.03617 1.000 42.01915 215 LYS A O 1
ATOM 1371 N N . THR A 1 196 ? 70.37805 72.96362 32.67797 1.000 34.72900 216 THR A N 1
ATOM 1372 C CA . THR A 1 196 ? 70.08828 74.05025 33.60760 1.000 40.11827 216 THR A CA 1
ATOM 1373 C C . THR A 1 196 ? 68.74516 74.71959 33.34266 1.000 41.49956 216 THR A C 1
ATOM 1374 O O . THR A 1 196 ? 68.28192 75.49484 34.18588 1.000 39.23173 216 THR A O 1
ATOM 1378 N N . ASN A 1 197 ? 68.11183 74.41916 32.20933 1.000 31.63877 217 ASN A N 1
ATOM 1379 C CA . ASN A 1 197 ? 66.84483 75.02588 31.78701 1.000 37.76873 217 ASN A CA 1
ATOM 1380 C C . ASN A 1 197 ? 66.94051 76.54394 31.80583 1.000 38.61870 217 ASN A C 1
ATOM 1381 O O . ASN A 1 197 ? 66.09185 77.24393 32.36197 1.000 39.30372 217 ASN A O 1
ATOM 1386 N N . LYS A 1 198 ? 67.99816 77.05243 31.18174 1.000 36.80423 218 LYS A N 1
ATOM 1387 C CA . LYS A 1 198 ? 68.23999 78.48301 31.10058 1.000 37.74500 218 LYS A CA 1
ATOM 1388 C C . LYS A 1 198 ? 68.28872 78.91458 29.64543 1.000 31.49135 218 LYS A C 1
ATOM 1389 O O . LYS A 1 198 ? 68.89599 78.24424 28.80714 1.000 28.39395 218 LYS A O 1
ATOM 1395 N N . LEU A 1 199 ? 67.68344 80.06171 29.37542 1.000 31.43933 219 LEU A N 1
ATOM 1396 C CA . LEU A 1 199 ? 67.62208 80.66326 28.05631 1.000 28.14266 219 LEU A CA 1
ATOM 1397 C C . LEU A 1 199 ? 68.38877 81.97601 28.08624 1.000 29.29523 219 LEU A C 1
ATOM 1398 O O . LEU A 1 199 ? 68.30156 82.73722 29.05530 1.000 30.30129 219 LEU A O 1
ATOM 1403 N N . THR A 1 200 ? 69.13731 82.24307 27.02467 1.000 29.05066 220 THR A N 1
ATOM 1404 C CA . THR A 1 200 ? 69.83798 83.50412 26.85684 1.000 26.93781 220 THR A CA 1
ATOM 1405 C C . THR A 1 200 ? 69.57801 83.98188 25.44052 1.000 31.64595 220 THR A C 1
ATOM 1406 O O . THR A 1 200 ? 69.82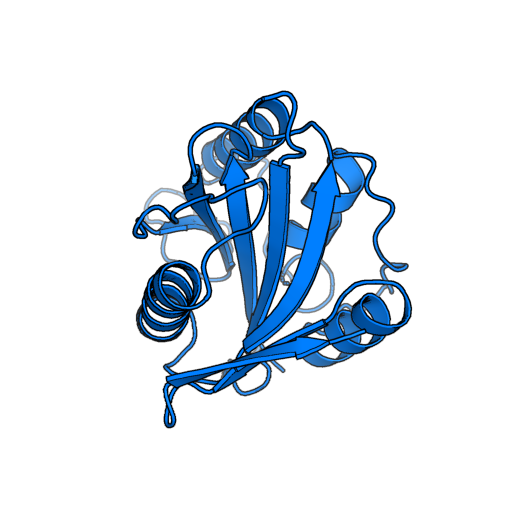120 83.24098 24.48387 1.000 29.72643 220 THR A O 1
ATOM 1410 N N . VAL A 1 201 ? 69.06086 85.19385 25.30122 1.000 30.33683 221 VAL A N 1
ATOM 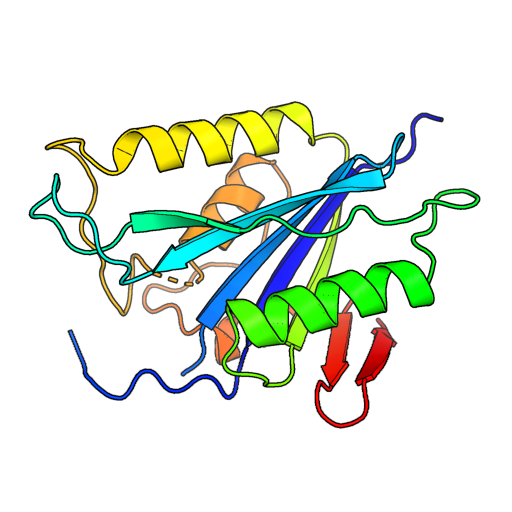1411 C CA . VAL A 1 201 ? 68.90939 85.81401 23.99184 1.000 27.43969 221 VAL A CA 1
ATOM 1412 C C . VAL A 1 201 ? 69.92916 86.93818 23.91527 1.000 29.14907 221 VAL A C 1
ATOM 1413 O O . VAL A 1 201 ? 70.14143 87.66117 24.89785 1.000 32.60279 221 VAL A O 1
ATOM 1417 N N . SER A 1 202 ? 70.61245 87.04888 22.78275 1.000 25.08879 222 SER A N 1
ATOM 1418 C CA . SER A 1 202 ? 71.67225 88.03967 22.70633 1.000 27.52147 222 SER A CA 1
ATOM 1419 C C . SER A 1 202 ? 71.78077 88.55074 21.28058 1.000 30.86483 222 SER A C 1
ATOM 1420 O O . SER A 1 202 ? 71.07669 88.09785 20.37220 1.000 27.68636 222 SER A O 1
ATOM 1423 N N . GLU A 1 203 ? 72.67448 89.50448 21.08946 1.000 36.90829 223 GLU A N 1
ATOM 1424 C CA . GLU A 1 203 ? 72.88091 90.01970 19.75781 1.000 40.15392 223 GLU A CA 1
ATOM 1425 C C . GLU A 1 203 ? 73.35883 88.90858 18.82920 1.000 40.11823 223 GLU A C 1
ATOM 1426 O O . GLU A 1 203 ? 73.07838 88.97973 17.63632 1.000 44.34041 223 GLU A O 1
#

InterPro domains:
  IPR057382 Type VI secretion system effector TseH-like [PF25218] (28-180)

Radius of gyration: 15.53 Å; Cα contacts (8 Å, |Δi|>4): 375; chains: 1; bounding box: 30×41×40 Å

Solvent-accessible surface area: 9067 Å² total

Sequence (182 aa):
SGNDDFLIPVVFPDYLISVADLGHAGVILINGETGVTRYYEYGRYKNPKSDIPGNVRKVGVSNVTIKSGLITESSLLKVLKEVSLRSGQEGRISGVVLRGKFFSEADSWLRGKMDLNNSPDKIPYDLDSHNMTFVIDLADAMGLDPAWKPPVVVPSAYIEQFQLSEIDLDYDYKTNKLTVSE

Foldseek 3Di:
DPQWWKKKKKWQQPADPPDACRIAIKIWTADQVAQDIWIKGKAQDDDPLAPFGIAMDTDDFDGFDADPSDTDQVRVLRRLLVCCVPPNVLFKIKIFIFTHHDRVVLVVVSVVRNVCRNPPPNDHDDQFAHHCVVSVVSCVVRVNPFDDADSGHDPVVRSVVRVVPGWIWIAGRVVSDIDIGD